Protein 7EQ3 (pdb70)

Sequence (229 aa):
EVKLLESGPGLVAPSESLSITCTISGFSLTDDGVSWIRQPPGKGLEWLGVIWGGGSTYFNSLFKSRLSITRDNSKSQVFLEMDSLQTDDTAMYYCAKHDGHETMDYWGQGTSVTVSSGGGGSEIVMTQSPKFMSTSIGDRVNITCKATQNVRTAVTWYQQKPGQSPQALIFLASNRHTGVPARFTGSGSGTDFTLTINNVKSEDLADYFCLQHWNYPLTFGSGTKLEIK

B-factor: mean 47.98, std 13.74, range [22.8, 110.71]

Nearest PDB structures (foldseek):
  7eq3-assembly1_A  TM=1.004E+00  e=6.958E-49  Mus musculus
  7kbp-assembly2_C  TM=4.974E-01  e=1.183E-31  Homo sapiens
  5wym-assembly1_A-2  TM=4.976E-01  e=4.905E-31  Homo sapiens
  7deu-assembly1_B  TM=4.836E-01  e=8.757E-31  Mus musculus
  7pkl-assembly1_L  TM=4.656E-01  e=1.555E-27  Homo sapiens

Foldseek 3Di:
DKAWAKDWDQEDEAQAKTKIKIAIDDDFLLFKKKWKWWAAVPHDIGTAWMQANPGDIDGDPVFVVFWDWDADRVRRMIMIMGGRDDQVRFTWMWMFIARRPDGGDGIHPTGGHGYDNPPRDDAKAWEKPDAEEEAAFFAKDKMKIFIPWFLFQQKWKWWAAPPGDIDTQAGSQFHGDPPHDPQWGKDDTTTMIMTMGGRHDPRSQTKMKMWGDRDPPIYIYPIHGYHYD

CATH classification: 2.60.40.10 (+1 more: 2.60.40.10)

Structure (mmCIF, N/CA/C/O backbone):
data_7EQ3
#
_entry.id   7EQ3
#
_cell.length_a   106.806
_cell.length_b   106.806
_cell.length_c   50.020
_cell.angle_alpha   90.000
_cell.angle_beta   90.000
_cell.angle_gamma   120.000
#
_symmetry.space_group_name_H-M   'P 31 2 1'
#
loop_
_entity.id
_entity.type
_entity.pdbx_description
1 polymer '9F8 diabody'
2 non-polymer 'ACETATE ION'
#
loop_
_atom_site.group_PDB
_atom_site.id
_atom_site.type_symbol
_atom_site.label_atom_id
_atom_site.label_alt_id
_atom_site.label_comp_id
_atom_site.label_asym_id
_atom_site.label_entity_id
_atom_site.label_seq_id
_atom_site.pdbx_PDB_ins_code
_atom_site.Cartn_x
_atom_site.Cartn_y
_atom_site.Cartn_z
_atom_site.occupancy
_atom_site.B_iso_or_equiv
_atom_site.auth_seq_id
_atom_site.auth_comp_id
_atom_site.auth_asym_id
_atom_site.auth_atom_id
_atom_site.pdbx_PDB_model_num
ATOM 1 N N . GLU A 1 2 ? -55.826 21.680 -11.206 1.00 65.86 1 GLU A N 1
ATOM 2 C CA . GLU A 1 2 ? -55.887 20.443 -10.449 1.00 65.86 1 GLU A CA 1
ATOM 3 C C . GLU A 1 2 ? -54.509 20.115 -9.910 1.00 65.86 1 GLU A C 1
ATOM 4 O O . GLU A 1 2 ? -53.537 20.089 -10.658 1.00 65.86 1 GLU A O 1
ATOM 10 N N . VAL A 1 3 ? -54.420 19.897 -8.607 1.00 60.94 2 VAL A N 1
ATOM 11 C CA . VAL A 1 3 ? -53.155 19.595 -7.955 1.00 53.63 2 VAL A CA 1
ATOM 12 C C . VAL A 1 3 ? -52.934 18.097 -8.031 1.00 59.41 2 VAL A C 1
ATOM 13 O O . VAL A 1 3 ? -53.818 17.320 -7.664 1.00 57.21 2 VAL A O 1
ATOM 17 N N . LYS A 1 4 ? -51.760 17.684 -8.495 1.00 46.45 3 LYS A N 1
ATOM 18 C CA . LYS A 1 4 ? -51.478 16.273 -8.703 1.00 46.73 3 LYS A CA 1
ATOM 19 C C . LYS A 1 4 ? -50.156 15.897 -8.066 1.00 47.93 3 LYS A C 1
ATOM 20 O O . LYS A 1 4 ? -49.172 16.624 -8.187 1.00 41.69 3 LYS A O 1
ATOM 26 N N . LEU A 1 5 ? -50.129 14.740 -7.421 1.00 43.53 4 LEU A N 1
ATOM 27 C CA . LEU A 1 5 ? -48.882 14.156 -6.954 1.00 38.54 4 LEU A CA 1
ATOM 28 C C . LEU A 1 5 ? -48.970 12.654 -7.144 1.00 41.17 4 LEU A C 1
ATOM 29 O O . LEU A 1 5 ? -49.938 12.033 -6.701 1.00 43.23 4 LEU A O 1
ATOM 34 N N . LEU A 1 6 ? -47.975 12.071 -7.804 1.00 41.41 5 LEU A N 1
ATOM 35 C CA . LEU A 1 6 ? -47.955 10.634 -8.026 1.00 40.76 5 LEU A CA 1
ATOM 36 C C . LEU A 1 6 ? -46.609 10.079 -7.596 1.00 38.62 5 LEU A C 1
ATOM 37 O O . LEU A 1 6 ? -45.562 10.557 -8.045 1.00 41.42 5 LEU A O 1
ATOM 42 N N . GLU A 1 7 ? -46.644 9.075 -6.726 1.00 39.94 6 GLU A N 1
ATOM 43 C CA . GLU A 1 7 ? -45.446 8.405 -6.244 1.00 41.48 6 GLU A CA 1
ATOM 44 C C . GLU A 1 7 ? -45.025 7.309 -7.213 1.00 47.99 6 GLU A C 1
ATOM 45 O O . GLU A 1 7 ? -45.858 6.660 -7.851 1.00 42.11 6 GLU A O 1
ATOM 51 N N . SER A 1 8 ? -43.712 7.115 -7.319 1.00 44.84 7 SER A N 1
ATOM 52 C CA . SER A 1 8 ? -43.116 6.067 -8.141 1.00 48.20 7 SER A CA 1
ATOM 53 C C . SER A 1 8 ? -42.089 5.351 -7.278 1.00 49.47 7 SER A C 1
ATOM 54 O O . SER A 1 8 ? -41.056 5.932 -6.934 1.00 44.54 7 SER A O 1
ATOM 57 N N . GLY A 1 9 ? -42.372 4.099 -6.926 1.00 53.39 8 GLY A N 1
ATOM 58 C CA . GLY A 1 9 ? -41.513 3.348 -6.042 1.00 59.83 8 GLY A CA 1
ATOM 59 C C . GLY A 1 9 ? -41.360 1.899 -6.454 1.00 56.48 8 GLY A C 1
ATOM 60 O O . GLY A 1 9 ? -42.161 1.357 -7.222 1.00 55.51 8 GLY A O 1
ATOM 61 N N . PRO A 1 10 ? -40.331 1.232 -5.921 1.00 53.31 9 PRO A N 1
ATOM 62 C CA . PRO A 1 10 ? -40.023 -0.132 -6.389 1.00 59.83 9 PRO A CA 1
ATOM 63 C C . PRO A 1 10 ? -41.107 -1.150 -6.081 1.00 59.09 9 PRO A C 1
ATOM 64 O O . PRO A 1 10 ? -41.392 -2.014 -6.920 1.00 61.54 9 PRO A O 1
ATOM 68 N N . GLY A 1 11 ? -41.717 -1.088 -4.903 1.00 58.93 10 GLY A N 1
ATOM 69 C CA . GLY A 1 11 ? -42.733 -2.059 -4.557 1.00 55.52 10 GLY A CA 1
ATOM 70 C C . GLY A 1 11 ? -42.197 -3.226 -3.753 1.00 53.19 10 GLY A C 1
ATOM 71 O O . GLY A 1 11 ? -42.808 -3.630 -2.759 1.00 58.19 10 GLY A O 1
ATOM 72 N N . LEU A 1 12 ? -41.061 -3.781 -4.171 1.00 57.37 11 LEU A N 1
ATOM 73 C CA . LEU A 1 12 ? -40.404 -4.858 -3.442 1.00 57.73 11 LEU A CA 1
ATOM 74 C C . LEU A 1 12 ? -38.950 -4.488 -3.206 1.00 57.95 11 LEU A C 1
ATOM 75 O O . LEU A 1 12 ? -38.232 -4.148 -4.152 1.00 62.99 11 LEU A O 1
ATOM 80 N N . VAL A 1 13 ? -38.521 -4.542 -1.947 1.00 63.91 12 VAL A N 1
ATOM 81 C CA . VAL A 1 13 ? -37.140 -4.266 -1.573 1.00 64.72 12 VAL A CA 1
ATOM 82 C C . VAL A 1 13 ? -36.683 -5.339 -0.595 1.00 67.79 12 VAL A C 1
ATOM 83 O O . VAL A 1 13 ? -37.425 -5.719 0.317 1.00 66.70 12 VAL A O 1
ATOM 87 N N . ALA A 1 14 ? -35.461 -5.828 -0.785 1.00 72.60 13 ALA A N 1
ATOM 88 C CA . ALA A 1 14 ? -34.915 -6.805 0.140 1.00 73.42 13 ALA A CA 1
ATOM 89 C C . ALA A 1 14 ? -34.348 -6.104 1.374 1.00 72.32 13 ALA A C 1
ATOM 90 O O . ALA A 1 14 ? -33.841 -4.983 1.277 1.00 70.73 13 ALA A O 1
ATOM 92 N N . PRO A 1 15 ? -34.445 -6.734 2.545 1.00 64.01 14 PRO A N 1
ATOM 93 C CA . PRO A 1 15 ? -33.876 -6.132 3.757 1.00 67.59 14 PRO A CA 1
ATOM 94 C C . PRO A 1 15 ? -32.411 -5.768 3.568 1.00 69.82 14 PRO A C 1
ATOM 95 O O . PRO A 1 15 ? -31.664 -6.461 2.873 1.00 63.34 14 PRO A O 1
ATOM 99 N N . SER A 1 16 ? -32.017 -4.653 4.186 1.00 66.57 15 SER A N 1
ATOM 100 C CA . SER A 1 16 ? -30.694 -4.018 4.169 1.00 63.37 15 SER A CA 1
ATOM 101 C C . SER A 1 16 ? -30.470 -3.183 2.911 1.00 67.91 15 SER A C 1
ATOM 102 O O . SER A 1 16 ? -29.428 -2.526 2.812 1.00 71.38 15 SER A O 1
ATOM 105 N N . GLU A 1 17 ? -31.399 -3.172 1.961 1.00 64.70 16 GLU A N 1
ATOM 106 C CA . GLU A 1 17 ? -31.278 -2.333 0.779 1.00 65.98 16 GLU A CA 1
ATOM 107 C C . GLU A 1 17 ? -31.839 -0.939 1.048 1.00 65.89 16 GLU A C 1
ATOM 108 O O . GLU A 1 17 ? -32.391 -0.652 2.112 1.00 63.70 16 GLU A O 1
ATOM 114 N N . SER A 1 18 ? -31.690 -0.063 0.058 1.00 60.29 17 SER A N 1
ATOM 115 C CA . SER A 1 18 ? -32.180 1.300 0.159 1.00 59.47 17 SER A CA 1
ATOM 116 C C . SER A 1 18 ? -33.577 1.406 -0.450 1.00 67.36 17 SER A C 1
ATOM 117 O O . SER A 1 18 ? -34.175 0.418 -0.881 1.00 59.93 17 SER A O 1
ATOM 120 N N . LEU A 1 19 ? -34.107 2.627 -0.482 1.00 60.63 18 LEU A N 1
ATOM 121 C CA . LEU A 1 19 ? -35.431 2.888 -1.030 1.00 54.17 18 LEU A CA 1
ATOM 122 C C . LEU A 1 19 ? -35.426 4.269 -1.662 1.00 55.89 18 LEU A C 1
ATOM 123 O O . LEU A 1 19 ? -35.086 5.251 -0.997 1.00 56.55 18 LEU A O 1
ATOM 128 N N . SER A 1 20 ? -35.792 4.338 -2.940 1.00 51.98 19 SER A N 1
ATOM 129 C CA . SER A 1 20 ? -35.830 5.596 -3.679 1.00 51.67 19 SER A CA 1
ATOM 130 C C . SER A 1 20 ? -37.210 5.742 -4.306 1.00 52.21 19 SER A C 1
ATOM 131 O O . SER A 1 20 ? -37.573 4.975 -5.203 1.00 51.58 19 SER A O 1
ATOM 134 N N . ILE A 1 21 ? -37.969 6.728 -3.831 1.00 44.80 20 ILE A N 1
ATOM 135 C CA . ILE A 1 21 ? -39.313 7.013 -4.313 1.00 46.69 20 ILE A CA 1
ATOM 136 C C . ILE A 1 21 ? -39.314 8.393 -4.957 1.00 48.96 20 ILE A C 1
ATOM 137 O O . ILE A 1 21 ? -38.642 9.315 -4.479 1.00 49.68 20 ILE A O 1
ATOM 142 N N . THR A 1 22 ? -40.076 8.533 -6.039 1.00 44.67 21 THR A N 1
ATOM 143 C CA . THR A 1 22 ? -40.142 9.770 -6.807 1.00 43.48 21 THR A CA 1
ATOM 144 C C . THR A 1 22 ? -41.565 10.311 -6.768 1.00 49.88 21 THR A C 1
ATOM 145 O O . THR A 1 22 ? -42.509 9.612 -7.151 1.00 47.83 21 THR A O 1
ATOM 149 N N . CYS A 1 23 ? -41.712 11.551 -6.303 1.00 45.38 22 CYS A N 1
ATOM 150 C CA . CYS A 1 23 ? -42.993 12.247 -6.298 1.00 41.29 22 CYS A CA 1
ATOM 151 C C . CYS A 1 23 ? -43.028 13.184 -7.500 1.00 49.01 22 CYS A C 1
ATOM 152 O O . CYS A 1 23 ? -42.366 14.225 -7.500 1.00 49.09 22 CYS A O 1
ATOM 155 N N . THR A 1 24 ? -43.788 12.808 -8.524 1.00 48.11 23 THR A N 1
ATOM 156 C CA . THR A 1 24 ? -43.967 13.644 -9.704 1.00 49.79 23 THR A CA 1
ATOM 157 C C . THR A 1 24 ? -45.183 14.534 -9.482 1.00 51.57 23 THR A C 1
ATOM 158 O O . THR A 1 24 ? -46.302 14.034 -9.325 1.00 46.50 23 THR A O 1
ATOM 162 N N . ILE A 1 25 ? -44.961 15.843 -9.460 1.00 48.78 24 ILE A N 1
ATOM 163 C CA . ILE A 1 25 ? -45.982 16.794 -9.048 1.00 48.93 24 ILE A CA 1
ATOM 164 C C . ILE A 1 25 ? -46.395 17.642 -10.242 1.00 52.04 24 ILE A C 1
ATOM 165 O O . ILE A 1 25 ? -45.651 17.808 -11.213 1.00 47.05 24 ILE A O 1
ATOM 170 N N . SER A 1 26 ? -47.611 18.179 -10.162 1.00 54.82 25 SER A N 1
ATOM 171 C CA . SER A 1 26 ? -48.121 19.101 -11.166 1.00 54.79 25 SER A CA 1
ATOM 172 C C . SER A 1 26 ? -49.220 19.937 -10.528 1.00 57.05 25 SER A C 1
ATOM 173 O O . SER A 1 26 ? -49.811 19.549 -9.516 1.00 49.12 25 SER A O 1
ATOM 176 N N . GLY A 1 27 ? -49.487 21.091 -11.135 1.00 51.59 26 GLY A N 1
ATOM 177 C CA . GLY A 1 27 ? -50.515 21.984 -10.648 1.00 56.45 26 GLY A CA 1
ATOM 178 C C . GLY A 1 27 ? -50.068 22.970 -9.590 1.00 54.72 26 GLY A C 1
ATOM 179 O O . GLY A 1 27 ? -50.871 23.818 -9.181 1.00 55.04 26 GLY A O 1
ATOM 180 N N . PHE A 1 28 ? -48.824 22.885 -9.128 1.00 47.61 27 PHE A N 1
ATOM 181 C CA . PHE A 1 28 ? -48.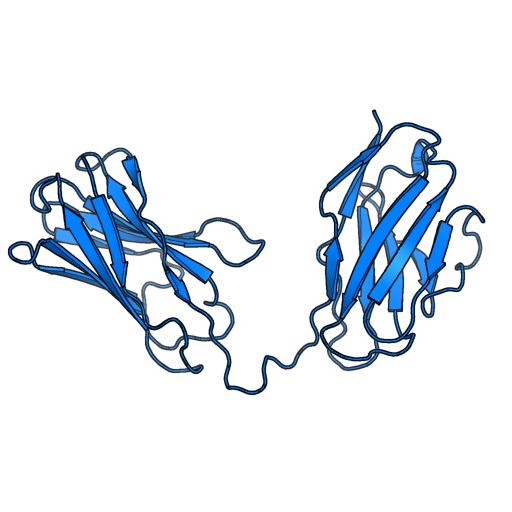285 23.847 -8.178 1.00 47.68 27 PHE A CA 1
ATOM 182 C C . PHE A 1 28 ? -46.784 23.960 -8.412 1.00 50.94 27 PHE A C 1
ATOM 183 O O . PHE A 1 28 ? -46.210 23.249 -9.241 1.00 47.86 27 PHE A O 1
ATOM 191 N N . SER A 1 29 ? -46.148 24.863 -7.672 1.00 52.53 28 SER A N 1
ATOM 192 C CA . SER A 1 29 ? -44.751 25.214 -7.882 1.00 58.72 28 SER A CA 1
ATOM 193 C C . SER A 1 29 ? -43.912 24.762 -6.696 1.00 53.91 28 SER A C 1
ATOM 194 O O . SER A 1 29 ? -44.225 25.093 -5.548 1.00 48.24 28 SER A O 1
ATOM 197 N N . LEU A 1 30 ? -42.840 24.015 -6.976 1.00 52.50 29 LEU A N 1
ATOM 198 C CA . LEU A 1 30 ? -41.939 23.590 -5.912 1.00 52.08 29 LEU A CA 1
ATOM 199 C C . LEU A 1 30 ? -41.167 24.753 -5.305 1.00 54.27 29 LEU A C 1
ATOM 200 O O . LEU A 1 30 ? -40.584 24.597 -4.226 1.00 48.12 29 LEU A O 1
ATOM 205 N N . THR A 1 31 ? -41.139 25.910 -5.970 1.00 50.98 30 THR A N 1
ATOM 206 C CA . THR A 1 31 ? -40.498 27.078 -5.379 1.00 54.66 30 THR A CA 1
ATOM 207 C C . THR A 1 31 ? -41.325 27.650 -4.237 1.00 58.77 30 THR A C 1
ATOM 208 O O . THR A 1 31 ? -40.767 28.240 -3.304 1.00 59.49 30 THR A O 1
ATOM 212 N N . ASP A 1 32 ? -42.646 27.477 -4.288 1.00 58.17 31 ASP A N 1
ATOM 213 C CA . ASP A 1 32 ? -43.567 28.041 -3.311 1.00 60.22 31 ASP A CA 1
ATOM 214 C C . ASP A 1 32 ? -43.933 27.059 -2.205 1.00 63.54 31 ASP A C 1
ATOM 215 O O . ASP A 1 32 ? -43.750 27.361 -1.022 1.00 59.66 31 ASP A O 1
ATOM 220 N N . ASP A 1 33 ? -44.443 25.886 -2.563 1.00 52.82 32 ASP A N 1
ATOM 221 C CA . ASP A 1 33 ? -45.024 24.960 -1.604 1.00 47.52 32 ASP A CA 1
ATOM 222 C C . ASP A 1 33 ? -44.039 23.863 -1.220 1.00 53.16 32 ASP A C 1
ATOM 223 O O . ASP A 1 33 ? -43.224 23.417 -2.031 1.00 48.29 32 ASP A O 1
ATOM 228 N N . GLY A 1 34 ? -44.131 23.424 0.040 1.00 36.13 33 GLY A N 1
ATOM 229 C CA . GLY A 1 34 ? -43.311 22.334 0.519 1.00 45.44 33 GLY A CA 1
ATOM 230 C C . GLY A 1 34 ? -43.964 20.976 0.318 1.00 43.88 33 GLY A C 1
ATOM 231 O O . GLY A 1 34 ? -45.178 20.861 0.168 1.00 42.60 33 GLY A O 1
ATOM 232 N N . VAL A 1 35 ? -43.132 19.937 0.315 1.00 43.34 34 VAL A N 1
ATOM 233 C CA . VAL A 1 35 ? -43.580 18.566 0.103 1.00 41.23 34 VAL A CA 1
ATOM 234 C C . VAL A 1 35 ? -43.051 17.702 1.238 1.00 39.97 34 VAL A C 1
ATOM 235 O O . VAL A 1 35 ? -41.848 17.708 1.521 1.00 43.33 34 VAL A O 1
ATOM 239 N N . SER A 1 36 ? -43.951 16.963 1.885 1.00 37.39 35 SER A N 1
ATOM 240 C CA . SER A 1 36 ? -43.611 16.069 2.981 1.00 32.40 35 SER A CA 1
ATOM 241 C C . SER A 1 36 ? -43.730 14.616 2.543 1.00 41.29 35 SER A C 1
ATOM 242 O O . SER A 1 36 ? -44.417 14.286 1.573 1.00 37.78 35 SER A O 1
ATOM 245 N N . TRP A 1 37 ? -43.047 13.749 3.283 1.00 43.03 36 TRP A N 1
ATOM 246 C CA . TRP A 1 37 ? -43.131 12.308 3.097 1.00 35.71 36 TRP A CA 1
ATOM 247 C C . TRP A 1 37 ? -43.764 11.680 4.329 1.00 38.05 36 TRP A C 1
ATOM 248 O O . TRP A 1 37 ? -43.297 11.893 5.452 1.00 40.77 36 TRP A O 1
ATOM 259 N N . ILE A 1 38 ? -44.832 10.919 4.111 1.00 29.97 37 ILE A N 1
ATOM 260 C CA . ILE A 1 38 ? -45.554 10.217 5.163 1.00 32.61 37 ILE A CA 1
ATOM 261 C C . ILE A 1 38 ? -45.606 8.743 4.784 1.00 36.62 37 ILE A C 1
ATOM 262 O O . ILE A 1 38 ? -45.581 8.391 3.600 1.00 37.14 37 ILE A O 1
ATOM 267 N N . ARG A 1 39 ? -45.663 7.877 5.792 1.00 43.15 38 ARG A N 1
ATOM 268 C CA . ARG A 1 39 ? -45.821 6.451 5.547 1.00 36.66 38 ARG A CA 1
ATOM 269 C C . ARG A 1 39 ? -46.869 5.886 6.494 1.00 49.93 38 ARG A C 1
ATOM 270 O O . ARG A 1 39 ? -47.081 6.404 7.593 1.00 42.83 38 ARG A O 1
ATOM 278 N N . GLN A 1 40 ? -47.523 4.815 6.055 1.00 46.95 39 GLN A N 1
ATOM 279 C CA . GLN A 1 40 ? -48.597 4.181 6.816 1.00 44.30 39 GLN A CA 1
ATOM 280 C C . GLN A 1 40 ? -48.378 2.675 6.842 1.00 46.37 39 GLN A C 1
ATOM 281 O O . GLN A 1 40 ? -48.698 1.982 5.862 1.00 42.58 39 GLN A O 1
ATOM 287 N N . PRO A 1 41 ? -47.824 2.133 7.933 1.00 52.82 40 PRO A N 1
ATOM 288 C CA . PRO A 1 41 ? -47.697 0.681 8.028 1.00 56.29 40 PRO A CA 1
ATOM 289 C C . PRO A 1 41 ? -49.067 0.034 8.100 1.00 60.00 40 PRO A C 1
ATOM 290 O O . PRO A 1 41 ? -50.047 0.667 8.521 1.00 58.45 40 PRO A O 1
ATOM 294 N N . PRO A 1 42 ? -49.185 -1.225 7.676 1.00 69.75 41 PRO A N 1
ATOM 295 C CA . PRO A 1 42 ? -50.502 -1.886 7.688 1.00 72.66 41 PRO A CA 1
ATOM 296 C C . PRO A 1 42 ? -51.018 -2.055 9.107 1.00 71.68 41 PRO A C 1
ATOM 297 O O . PRO A 1 42 ? -50.413 -2.745 9.931 1.00 71.21 41 PRO A O 1
ATOM 301 N N . GLY A 1 43 ? -52.146 -1.408 9.394 1.00 73.06 42 GLY A N 1
ATOM 302 C CA . GLY A 1 43 ? -52.745 -1.472 10.711 1.00 80.92 42 GLY A CA 1
ATOM 303 C C . GLY A 1 43 ? -52.119 -0.570 11.751 1.00 81.59 42 GLY A C 1
ATOM 304 O O . GLY A 1 43 ? -52.467 -0.683 12.932 1.00 75.75 42 GLY A O 1
ATOM 305 N N . LYS A 1 44 ? -51.212 0.319 11.356 1.00 70.96 43 LYS A N 1
ATOM 306 C CA . LYS A 1 44 ? -50.562 1.264 12.251 1.00 66.92 43 LYS A CA 1
ATOM 307 C C . LYS A 1 44 ? -51.066 2.678 11.969 1.00 65.59 43 LYS A C 1
ATOM 308 O O . LYS A 1 44 ? -51.953 2.900 11.138 1.00 59.67 43 LYS A O 1
ATOM 314 N N . GLY A 1 45 ? -50.486 3.648 12.679 1.00 61.22 44 GLY A N 1
ATOM 315 C CA . GLY A 1 45 ? -50.802 5.040 12.440 1.00 57.75 44 GLY A CA 1
ATOM 316 C C . GLY A 1 45 ? -49.961 5.643 11.326 1.00 54.45 44 GLY A C 1
ATOM 317 O O . GLY A 1 45 ? -49.035 5.027 10.807 1.00 55.21 44 GLY A O 1
ATOM 318 N N . LEU A 1 46 ? -50.304 6.872 10.956 1.00 36.65 45 LEU A N 1
ATOM 319 C CA . LEU A 1 46 ? -49.517 7.607 9.978 1.00 31.66 45 LEU A CA 1
ATOM 320 C C . LEU A 1 46 ? -48.232 8.113 10.618 1.00 31.06 45 LEU A C 1
ATOM 321 O O . LEU A 1 46 ? -48.217 8.502 11.789 1.00 38.05 45 LEU A O 1
ATOM 326 N N . GLU A 1 47 ? -47.149 8.110 9.842 1.00 38.66 46 GLU A N 1
ATOM 327 C CA . GLU A 1 47 ? -45.830 8.477 10.344 1.00 36.08 46 GLU A CA 1
ATOM 328 C C . GLU A 1 47 ? -45.194 9.478 9.393 1.00 35.89 46 GLU A C 1
ATOM 329 O O . GLU A 1 47 ? -44.987 9.172 8.215 1.00 31.23 46 GLU A O 1
ATOM 335 N N . TRP A 1 48 ? -44.880 10.663 9.911 1.00 35.58 47 TRP A N 1
ATOM 336 C CA . TRP A 1 48 ? -44.259 11.713 9.118 1.00 34.73 47 TRP A CA 1
ATOM 337 C C . TRP A 1 48 ? -42.752 11.501 9.093 1.00 37.99 47 TRP A C 1
ATOM 338 O O . TRP A 1 48 ? -42.126 11.290 10.137 1.00 34.49 47 TRP A O 1
ATOM 349 N N . LEU A 1 49 ? -42.174 11.535 7.894 1.00 35.73 48 LEU A N 1
ATOM 350 C CA . LEU A 1 49 ? -40.752 11.276 7.708 1.00 36.14 48 LEU A CA 1
ATOM 351 C C . LEU A 1 49 ? -39.931 12.555 7.613 1.00 40.81 48 LEU A C 1
ATOM 352 O O . LEU A 1 49 ? -38.899 12.680 8.276 1.00 40.12 48 LEU A O 1
ATOM 357 N N . GLY A 1 50 ? -40.364 13.498 6.788 1.00 36.78 49 GLY A N 1
ATOM 358 C CA . GLY A 1 50 ? -39.608 14.719 6.600 1.00 36.44 49 GLY A CA 1
ATOM 359 C C . GLY A 1 50 ? -40.306 15.610 5.600 1.00 36.62 49 GLY A C 1
ATOM 360 O O . GLY A 1 50 ? -41.358 15.268 5.053 1.00 38.01 49 GLY A O 1
ATOM 361 N N . VAL A 1 51 ? -39.693 16.766 5.364 1.00 38.46 50 VAL A N 1
ATOM 362 C CA . VAL A 1 51 ? -40.266 17.785 4.495 1.00 32.17 50 VAL A CA 1
ATOM 363 C C . VAL A 1 51 ? -39.128 18.547 3.837 1.00 39.46 50 VA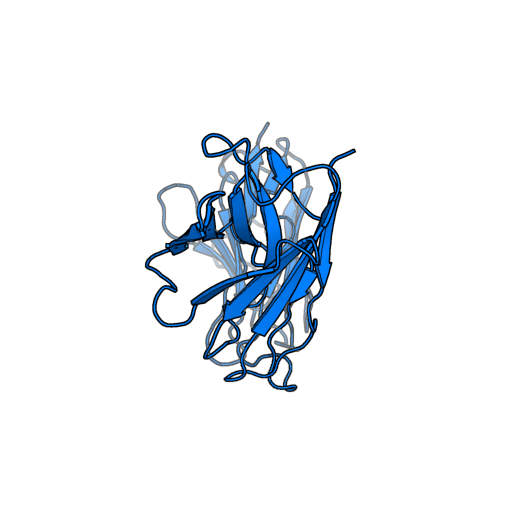L A C 1
ATOM 364 O O . VAL A 1 51 ? -38.063 18.738 4.434 1.00 37.12 50 VAL A O 1
ATOM 368 N N . ILE A 1 52 ? -39.344 18.944 2.589 1.00 41.28 51 ILE A N 1
ATOM 369 C CA . ILE A 1 52 ? -38.520 19.933 1.910 1.00 44.67 51 ILE A CA 1
ATOM 370 C C . ILE A 1 52 ? -39.406 21.138 1.631 1.00 49.66 51 ILE A C 1
ATOM 371 O O . ILE A 1 52 ? -40.471 21.008 1.013 1.00 43.47 51 ILE A O 1
ATOM 376 N N . TRP A 1 53 ? -38.987 22.304 2.105 1.00 40.56 52 TRP A N 1
ATOM 377 C CA . TRP A 1 53 ? -39.798 23.501 1.965 1.00 41.18 52 TRP A CA 1
ATOM 378 C C . TRP A 1 53 ? -39.504 24.196 0.637 1.00 42.17 52 TRP A C 1
ATOM 379 O O . TRP A 1 53 ? -38.570 23.842 -0.086 1.00 43.45 52 TRP A O 1
ATOM 390 N N . GLY A 1 54 ? -40.330 25.197 0.319 1.00 49.10 53 GLY A N 1
ATOM 391 C CA . GLY A 1 54 ? -40.201 25.886 -0.956 1.00 47.93 53 GLY A CA 1
ATOM 392 C C . GLY A 1 54 ? -38.838 26.512 -1.170 1.00 53.25 53 GLY A C 1
ATOM 393 O O . GLY A 1 54 ? -38.367 26.610 -2.307 1.00 54.39 53 GLY A O 1
ATOM 394 N N . GLY A 1 55 ? -38.187 26.944 -0.092 1.00 48.84 54 GLY A N 1
ATOM 395 C CA . GLY A 1 55 ? -36.837 27.460 -0.195 1.00 49.46 54 GLY A CA 1
ATOM 396 C C . GLY A 1 55 ? -35.748 26.413 -0.182 1.00 56.44 54 GLY A C 1
ATOM 397 O O . GLY A 1 55 ? -34.581 26.755 -0.392 1.00 49.42 54 GLY A O 1
ATOM 398 N N . GLY A 1 56 ? -36.097 25.150 0.057 1.00 44.96 55 GLY A N 1
ATOM 399 C CA . GLY A 1 56 ? -35.128 24.073 0.091 1.00 45.52 55 GLY A CA 1
ATOM 400 C C . GLY A 1 56 ? -34.779 23.559 1.470 1.00 49.37 55 GLY A C 1
ATOM 401 O O . GLY A 1 56 ? -34.040 22.570 1.569 1.00 47.42 55 GLY A O 1
ATOM 402 N N . SER A 1 57 ? -35.277 24.188 2.534 1.00 41.92 56 SER A N 1
ATOM 403 C CA . SER A 1 57 ? -34.992 23.719 3.884 1.00 49.89 56 SER A CA 1
ATOM 404 C C . SER A 1 57 ? -35.553 22.317 4.089 1.00 48.21 56 SER A C 1
ATOM 405 O O . SER A 1 57 ? -36.731 22.063 3.826 1.00 44.64 56 SER A O 1
ATOM 408 N N . THR A 1 58 ? -34.705 21.404 4.556 1.00 49.59 57 THR A N 1
ATOM 409 C CA . THR A 1 58 ? -35.090 20.014 4.769 1.00 42.50 57 THR A CA 1
ATOM 410 C C . THR A 1 58 ? -35.079 19.707 6.260 1.00 47.12 57 THR A C 1
ATOM 411 O O . THR A 1 58 ? -34.055 19.880 6.929 1.00 46.28 57 THR A O 1
ATOM 415 N N . TYR A 1 59 ? -36.220 19.255 6.774 1.00 40.65 58 TYR A N 1
ATOM 416 C CA . TYR A 1 59 ? -36.339 18.776 8.141 1.00 41.14 58 TYR A CA 1
ATOM 417 C C . TYR A 1 59 ? -36.756 17.313 8.111 1.00 45.72 58 TYR A C 1
ATOM 418 O O . TYR A 1 59 ? -37.450 16.871 7.192 1.00 44.59 58 TYR A O 1
ATOM 427 N N . PHE A 1 60 ? -36.318 16.560 9.115 1.00 41.41 59 PHE A N 1
ATOM 428 C CA . PHE A 1 60 ? -36.548 15.125 9.157 1.00 41.06 59 PHE A CA 1
ATOM 429 C C . PHE A 1 60 ? -37.104 14.724 10.513 1.00 44.96 59 PHE A C 1
ATOM 430 O O . PHE A 1 60 ? -36.868 15.394 11.523 1.00 41.69 59 PHE A O 1
ATOM 438 N N . ASN A 1 61 ? -37.857 13.628 10.523 1.00 45.02 60 ASN A N 1
ATOM 439 C CA . ASN A 1 61 ? -38.274 13.028 11.782 1.00 40.41 60 ASN A CA 1
ATOM 440 C C . ASN A 1 61 ? -37.057 12.422 12.467 1.00 46.72 60 ASN A C 1
ATOM 441 O O . ASN A 1 61 ? -36.252 11.737 11.830 1.00 45.55 60 ASN A O 1
ATOM 446 N N . SER A 1 62 ? -36.922 12.682 13.770 1.00 46.52 61 SER A N 1
ATOM 447 C CA . SER A 1 62 ? -35.738 12.237 14.499 1.00 49.54 61 SER A CA 1
ATOM 448 C C . SER A 1 62 ? -35.572 10.723 14.456 1.00 56.32 61 SER A C 1
ATOM 449 O O . SER A 1 62 ? -34.444 10.224 14.534 1.00 51.28 61 SER A O 1
ATOM 452 N N . LEU A 1 63 ? -36.672 9.979 14.322 1.00 50.78 62 LEU A N 1
ATOM 453 C CA . LEU A 1 63 ? -36.595 8.522 14.338 1.00 50.15 62 LEU A CA 1
ATOM 454 C C . LEU A 1 63 ? -35.880 7.955 13.119 1.00 45.93 62 LEU A C 1
ATOM 455 O O . LEU A 1 63 ? -35.477 6.786 13.142 1.00 47.21 62 LEU A O 1
ATOM 460 N N . PHE A 1 64 ? -35.711 8.746 12.061 1.00 52.76 63 PHE A N 1
ATOM 461 C CA . PHE A 1 64 ? -35.070 8.273 10.839 1.00 52.99 63 PHE A CA 1
ATOM 462 C C . PHE A 1 64 ? -33.768 9.015 10.570 1.00 54.77 63 PHE A C 1
ATOM 463 O O . PHE A 1 64 ? -32.714 8.375 10.503 1.00 55.08 63 PHE A O 1
ATOM 471 N N . LYS A 1 65 ? -33.818 10.343 10.409 1.00 56.98 64 LYS A N 1
ATOM 472 C CA . LYS A 1 65 ? -32.668 11.251 10.441 1.00 62.40 64 LYS A CA 1
ATOM 473 C C . LYS A 1 65 ? -31.401 10.683 9.812 1.00 62.91 64 LYS A C 1
ATOM 474 O O . LYS A 1 65 ? -30.904 11.206 8.809 1.00 62.47 64 LYS A O 1
ATOM 480 N N . SER A 1 66 ? -30.872 9.615 10.414 1.00 59.75 65 SER A N 1
ATOM 481 C CA . SER A 1 66 ? -29.619 9.025 9.956 1.00 64.77 65 SER A CA 1
ATOM 482 C C . SER A 1 66 ? -29.727 8.493 8.532 1.00 61.03 65 SER A C 1
ATOM 483 O O . SER A 1 66 ? -28.759 8.557 7.766 1.00 64.43 65 SER A O 1
ATOM 486 N N . ARG A 1 67 ? -30.892 7.969 8.152 1.00 58.32 66 ARG A N 1
ATOM 487 C CA . ARG A 1 67 ? -31.015 7.228 6.903 1.00 57.46 66 ARG A CA 1
ATOM 488 C C . ARG A 1 67 ? -31.948 7.879 5.888 1.00 53.82 66 ARG A C 1
ATOM 489 O O . ARG A 1 67 ? -32.236 7.266 4.857 1.00 53.92 66 ARG A O 1
ATOM 497 N N . LEU A 1 68 ? -32.409 9.103 6.128 1.00 52.01 67 LEU A N 1
ATOM 498 C CA . LEU A 1 68 ? -33.332 9.751 5.208 1.00 52.77 67 LEU A CA 1
ATOM 499 C C . LEU A 1 68 ? -32.633 10.841 4.402 1.00 57.28 67 LEU A C 1
ATOM 500 O O . LEU A 1 68 ? -31.687 11.481 4.868 1.00 55.27 67 LEU A O 1
ATOM 505 N N . SER A 1 69 ? -33.116 11.040 3.178 1.00 53.49 68 SER A N 1
ATOM 506 C CA . SER A 1 69 ? -32.646 12.102 2.299 1.00 56.51 68 SER A CA 1
ATOM 507 C C . SER A 1 69 ? -33.815 12.571 1.451 1.00 56.55 68 SER A C 1
ATOM 508 O O . SER A 1 69 ? -34.508 11.752 0.841 1.00 50.08 68 SER A O 1
ATOM 511 N N . ILE A 1 70 ? -34.037 13.881 1.420 1.00 46.48 69 ILE A N 1
ATOM 512 C CA . ILE A 1 70 ? -35.129 14.473 0.658 1.00 46.55 69 ILE A CA 1
ATOM 513 C C . ILE A 1 70 ? -34.540 15.548 -0.244 1.00 51.60 69 ILE A C 1
ATOM 514 O O . ILE A 1 70 ? -34.031 16.566 0.243 1.00 50.47 69 ILE A O 1
ATOM 519 N N . THR A 1 71 ? -34.594 15.319 -1.553 1.00 47.83 70 THR A N 1
ATOM 520 C CA . THR A 1 71 ? -34.104 16.249 -2.559 1.00 51.83 70 THR A CA 1
ATOM 521 C C . THR A 1 71 ? -35.230 16.524 -3.549 1.00 53.90 70 THR A C 1
ATOM 522 O O . THR A 1 71 ? -36.347 16.022 -3.397 1.00 50.16 70 THR A O 1
ATOM 526 N N . ARG A 1 72 ? -34.937 17.316 -4.578 1.00 51.36 71 ARG A N 1
ATOM 527 C CA . ARG A 1 72 ? -35.947 17.631 -5.582 1.00 51.87 71 ARG A CA 1
ATOM 528 C C . ARG A 1 72 ? -35.271 18.097 -6.868 1.00 54.40 71 ARG A C 1
ATOM 529 O O . ARG A 1 72 ? -34.044 18.204 -6.953 1.00 54.43 71 ARG A O 1
ATOM 537 N N . ASP A 1 73 ? -36.104 18.369 -7.877 1.00 50.46 72 ASP A N 1
ATOM 538 C CA . ASP A 1 73 ? -35.656 18.837 -9.187 1.00 58.54 72 ASP A CA 1
ATOM 539 C C . ASP A 1 73 ? -36.802 19.672 -9.753 1.00 60.08 72 ASP A C 1
ATOM 540 O O . ASP A 1 73 ? -37.745 19.123 -10.330 1.00 54.90 72 ASP A O 1
ATOM 545 N N . ASN A 1 74 ? -36.703 20.995 -9.583 1.00 55.56 73 ASN A N 1
ATOM 546 C CA . ASN A 1 74 ? -37.826 21.883 -9.876 1.00 56.16 73 ASN A CA 1
ATOM 547 C C . ASN A 1 74 ? -38.157 21.923 -11.363 1.00 63.72 73 ASN A C 1
ATOM 548 O O . ASN A 1 74 ? -39.324 22.107 -11.730 1.00 56.10 73 ASN A O 1
ATOM 553 N N . SER A 1 75 ? -37.151 21.773 -12.228 1.00 54.64 74 SER A N 1
ATOM 554 C CA . SER A 1 75 ? -37.416 21.722 -13.662 1.00 61.23 74 SER A CA 1
ATOM 555 C C . SER A 1 75 ? -38.259 20.502 -14.011 1.00 61.41 74 SER A C 1
ATOM 556 O O . SER A 1 75 ? -39.246 20.603 -14.748 1.00 61.17 74 SER A O 1
ATOM 559 N N . LYS A 1 76 ? -37.892 19.338 -13.473 1.00 58.19 75 LYS A N 1
ATOM 560 C CA . LYS A 1 76 ? -38.652 18.118 -13.702 1.00 60.44 75 LYS A CA 1
ATOM 561 C C . LYS A 1 76 ? -39.926 18.045 -12.870 1.00 57.92 75 LYS A C 1
ATOM 562 O O . LYS A 1 76 ? -40.758 17.167 -13.127 1.00 54.39 75 LYS A O 1
ATOM 568 N N . SER A 1 77 ? -40.094 18.940 -11.890 1.00 53.96 76 SER A N 1
ATOM 569 C CA . SER A 1 77 ? -41.218 18.904 -10.949 1.00 54.96 76 SER A CA 1
ATOM 570 C C . SER A 1 77 ? -41.267 17.571 -10.205 1.00 50.44 76 SER A C 1
ATOM 571 O O . SER A 1 77 ? -42.278 16.869 -10.203 1.00 45.68 76 SER A O 1
ATOM 574 N N . GLN A 1 78 ? -40.158 17.224 -9.559 1.00 48.54 77 GLN A N 1
ATOM 575 C CA . GLN A 1 78 ? -40.048 15.943 -8.879 1.00 48.29 77 GLN A CA 1
ATOM 576 C C . GLN A 1 78 ? -39.386 16.118 -7.522 1.00 46.45 77 GLN A C 1
ATOM 577 O O . GLN A 1 78 ? -38.490 16.950 -7.358 1.00 51.58 77 GLN A O 1
ATOM 583 N N . VAL A 1 79 ? -39.847 15.338 -6.548 1.00 47.58 78 VAL A N 1
ATOM 584 C CA . VAL A 1 79 ? -39.279 15.314 -5.205 1.00 44.72 78 VAL A CA 1
ATOM 585 C C . VAL A 1 79 ? -38.872 13.881 -4.899 1.00 46.72 78 VAL A C 1
ATOM 586 O O . VAL A 1 79 ? -39.645 12.948 -5.140 1.00 44.93 78 VAL A O 1
ATOM 590 N N . PHE A 1 80 ? -37.665 13.701 -4.368 1.00 46.32 79 PHE A N 1
ATOM 591 C CA . PHE A 1 80 ? -37.088 12.375 -4.195 1.00 45.29 79 PHE A CA 1
ATOM 592 C C . PHE A 1 80 ? -36.898 12.059 -2.719 1.00 48.42 79 PHE A C 1
ATOM 593 O O . PHE A 1 80 ? -36.367 12.880 -1.964 1.00 53.46 79 PHE A O 1
ATOM 601 N N . LEU A 1 81 ? -37.335 10.867 -2.321 1.00 53.28 80 LEU A N 1
ATOM 602 C CA . LEU A 1 81 ? -37.090 10.319 -0.995 1.00 49.63 80 LEU A CA 1
ATOM 603 C C . LEU A 1 81 ? -36.087 9.180 -1.105 1.00 51.35 80 LEU A C 1
ATOM 604 O O . LEU A 1 81 ? -36.151 8.374 -2.038 1.00 50.19 80 LEU A O 1
ATOM 609 N N . GLU A 1 82 ? -35.162 9.115 -0.150 1.00 59.86 81 GLU A N 1
ATOM 610 C CA . GLU A 1 82 ? -34.139 8.075 -0.135 1.00 63.18 81 GLU A CA 1
ATOM 611 C C . GLU A 1 82 ? -33.916 7.612 1.296 1.00 57.87 81 GLU A C 1
ATOM 612 O O . GLU A 1 82 ? -33.505 8.407 2.148 1.00 59.64 81 GLU A O 1
ATOM 618 N N . MET A 1 83 ? -34.181 6.334 1.559 1.00 50.81 82 MET A N 1
ATOM 619 C CA . MET A 1 83 ? -34.019 5.750 2.882 1.00 55.38 82 MET A CA 1
ATOM 620 C C . MET A 1 83 ? -32.998 4.621 2.828 1.00 53.96 82 MET A C 1
ATOM 621 O O . MET A 1 83 ? -32.947 3.865 1.854 1.00 57.37 82 MET A O 1
ATOM 626 N N . ASP A 1 84 ? -32.182 4.514 3.875 1.00 59.30 83 ASP A N 1
ATOM 627 C CA . ASP A 1 84 ? -31.106 3.536 3.950 1.00 57.81 83 ASP A CA 1
ATOM 628 C C . ASP A 1 84 ? -31.416 2.466 4.990 1.00 65.59 83 ASP A C 1
ATOM 629 O O . ASP A 1 84 ? -32.231 2.663 5.895 1.00 59.53 83 ASP A O 1
ATOM 634 N N . SER A 1 85 ? -30.743 1.323 4.841 1.00 63.62 84 SER A N 1
ATOM 635 C CA . SER A 1 85 ? -30.794 0.226 5.810 1.00 64.25 84 SER A CA 1
ATOM 636 C C . SER A 1 85 ? -32.233 -0.195 6.102 1.00 59.62 84 SER A C 1
ATOM 637 O O . SER A 1 85 ? -32.650 -0.320 7.256 1.00 60.39 84 SER A O 1
ATOM 640 N N . LEU A 1 86 ? -32.996 -0.420 5.034 1.00 60.16 85 LEU A N 1
ATOM 641 C CA . LEU A 1 86 ? -34.402 -0.777 5.177 1.00 59.11 85 LEU A CA 1
ATOM 642 C C . LEU A 1 86 ? -34.558 -2.154 5.804 1.00 62.49 85 LEU A C 1
ATOM 643 O O . LEU A 1 86 ? -33.794 -3.078 5.514 1.00 62.45 85 LEU A O 1
ATOM 648 N N . GLN A 1 87 ? -35.565 -2.289 6.666 1.00 59.51 86 GLN A N 1
ATOM 649 C CA . GLN A 1 87 ? -35.883 -3.579 7.265 1.00 62.68 86 GLN A CA 1
ATOM 650 C C . GLN A 1 87 ? -37.375 -3.869 7.140 1.00 62.50 86 GLN A C 1
ATOM 651 O O . GLN A 1 87 ? -38.101 -3.130 6.466 1.00 54.74 86 GLN A O 1
ATOM 657 N N . THR A 1 88 ? -37.836 -4.943 7.785 1.00 58.91 87 THR A N 1
ATOM 658 C CA . THR A 1 88 ? -39.242 -5.327 7.688 1.00 60.72 87 THR A CA 1
ATOM 659 C C . THR A 1 88 ? -40.164 -4.263 8.275 1.00 61.11 87 THR A C 1
ATOM 660 O O . THR A 1 88 ? -41.266 -4.044 7.758 1.00 61.97 87 THR A O 1
ATOM 664 N N . ASP A 1 89 ? -39.721 -3.571 9.331 1.00 55.12 88 ASP A N 1
ATOM 665 C CA . ASP A 1 89 ? -40.566 -2.580 9.994 1.00 56.68 88 ASP A CA 1
ATOM 666 C C . ASP A 1 89 ? -40.999 -1.467 9.048 1.00 52.84 88 ASP A C 1
ATOM 667 O O . ASP A 1 89 ? -42.040 -0.838 9.265 1.00 52.98 88 ASP A O 1
ATOM 672 N N . ASP A 1 90 ? -40.222 -1.211 8.000 1.00 54.33 89 ASP A N 1
ATOM 673 C CA . ASP A 1 90 ? -40.506 -0.127 7.071 1.00 54.74 89 ASP A CA 1
ATOM 674 C C . ASP A 1 90 ? -41.508 -0.512 5.987 1.00 55.70 89 ASP A C 1
ATOM 675 O O . ASP A 1 90 ? -41.727 0.278 5.061 1.00 51.42 89 ASP A O 1
ATOM 680 N N . THR A 1 91 ? -42.116 -1.693 6.074 1.00 51.35 90 THR A N 1
ATOM 681 C CA . THR A 1 91 ? -43.185 -2.054 5.151 1.00 53.26 90 THR A CA 1
ATOM 682 C C . THR A 1 91 ? -44.388 -1.153 5.400 1.00 52.41 90 THR A C 1
ATOM 683 O O . THR A 1 91 ? -45.006 -1.212 6.470 1.00 50.06 90 THR A O 1
ATOM 687 N N . ALA A 1 92 ? -44.720 -0.319 4.418 1.00 45.74 91 ALA A N 1
ATOM 688 C CA . ALA A 1 92 ? -45.792 0.652 4.589 1.00 49.04 91 ALA A CA 1
ATOM 689 C C . ALA A 1 92 ? -46.185 1.207 3.229 1.00 46.64 91 ALA A C 1
ATOM 690 O O . ALA A 1 92 ? -45.488 1.017 2.229 1.00 46.25 91 ALA A O 1
ATOM 692 N N . MET A 1 93 ? -47.321 1.900 3.210 1.00 44.33 92 MET A N 1
ATOM 693 C CA . MET A 1 93 ? -47.731 2.708 2.071 1.00 41.35 92 MET A CA 1
ATOM 694 C C . MET A 1 93 ? -47.119 4.095 2.231 1.00 48.14 92 MET A C 1
ATOM 695 O O . MET A 1 93 ? -47.363 4.769 3.236 1.00 43.09 92 MET A O 1
ATOM 700 N N . TYR A 1 94 ? -46.322 4.515 1.253 1.00 41.88 93 TYR A N 1
ATOM 701 C CA . TYR A 1 94 ? -45.583 5.770 1.333 1.00 42.46 93 TYR A CA 1
ATOM 702 C C . TYR A 1 94 ? -46.268 6.839 0.494 1.00 42.33 93 TYR A C 1
ATOM 703 O O . TYR A 1 94 ? -46.541 6.627 -0.691 1.00 41.45 93 TYR A O 1
ATOM 712 N N . TYR A 1 95 ? -46.540 7.985 1.115 1.00 37.36 94 TYR A N 1
ATOM 713 C CA . TYR A 1 95 ? -47.182 9.109 0.455 1.00 38.69 94 TYR A CA 1
ATOM 714 C C . TYR A 1 95 ? -46.238 10.299 0.397 1.00 37.51 94 TYR A C 1
ATOM 715 O O . TYR A 1 95 ? -45.407 10.502 1.287 1.00 37.14 94 TYR A O 1
ATOM 724 N N . CYS A 1 96 ? -46.385 11.091 -0.658 1.00 43.03 95 CYS A N 1
ATOM 725 C CA . CYS A 1 96 ? -45.909 12.463 -0.671 1.00 39.18 95 CYS A CA 1
ATOM 726 C C . CYS A 1 96 ? -47.115 13.389 -0.639 1.00 40.71 95 CYS A C 1
ATOM 727 O O . CYS A 1 96 ? -48.128 13.128 -1.298 1.00 40.72 95 CYS A O 1
ATOM 730 N N . ALA A 1 97 ? -47.016 14.452 0.150 1.00 35.71 96 ALA A N 1
ATOM 731 C CA . ALA A 1 97 ? -48.103 15.402 0.304 1.00 34.77 96 ALA A CA 1
ATOM 732 C C . ALA A 1 97 ? -47.578 16.814 0.106 1.00 38.30 96 ALA A C 1
ATOM 733 O O . ALA A 1 97 ? -46.408 17.104 0.371 1.00 38.67 96 ALA A O 1
ATOM 735 N N . LYS A 1 98 ? -48.460 17.687 -0.363 1.00 40.28 97 LYS A N 1
ATOM 736 C CA . LYS A 1 98 ? -48.120 19.056 -0.722 1.00 40.77 97 LYS A CA 1
ATOM 737 C C . LYS A 1 98 ? -48.729 20.014 0.292 1.00 37.78 97 LYS A C 1
ATOM 738 O O . LYS A 1 98 ? -49.915 19.903 0.623 1.00 41.08 97 LYS A O 1
ATOM 744 N N . HIS A 1 99 ? -47.916 20.949 0.777 1.00 40.86 98 HIS A N 1
ATOM 745 C CA . HIS A 1 99 ? -48.348 21.940 1.748 1.00 45.28 98 HIS A CA 1
ATOM 746 C C . HIS A 1 99 ? -48.853 23.198 1.054 1.00 45.98 98 HIS A C 1
ATOM 747 O O . HIS A 1 99 ? -48.684 23.393 -0.150 1.00 43.43 98 HIS A O 1
ATOM 754 N N . ASP A 1 100 ? -49.479 24.068 1.843 1.00 48.23 99 ASP A N 1
ATOM 755 C CA . ASP A 1 100 ? -49.790 25.420 1.391 1.00 43.06 99 ASP A CA 1
ATOM 756 C C . ASP A 1 100 ? -48.631 26.314 1.814 1.00 45.12 99 ASP A C 1
ATOM 757 O O . ASP A 1 100 ? -48.670 26.995 2.839 1.00 44.68 99 ASP A O 1
ATOM 762 N N . GLY A 1 101 ? -47.566 26.279 1.016 1.00 50.33 100 GLY A N 1
ATOM 763 C CA . GLY A 1 101 ? -46.373 27.058 1.291 1.00 49.70 100 GLY A CA 1
ATOM 764 C C . GLY A 1 101 ? -45.567 26.516 2.450 1.00 44.27 100 GLY A C 1
ATOM 765 O O . GLY A 1 101 ? -44.467 25.981 2.263 1.00 49.43 100 GLY A O 1
ATOM 766 N N . HIS A 1 102 ? -46.122 26.625 3.656 1.00 50.64 101 HIS A N 1
ATOM 767 C CA . HIS A 1 102 ? -45.391 26.244 4.856 1.00 42.07 101 HIS A CA 1
ATOM 768 C C . HIS A 1 102 ? -46.325 25.949 6.027 1.00 53.70 101 HIS A C 1
ATOM 769 O O . HIS A 1 102 ? -45.852 25.648 7.125 1.00 48.17 101 HIS A O 1
ATOM 776 N N . GLU A 1 103 ? -47.642 26.015 5.824 1.00 65.70 102 GLU A N 1
ATOM 777 C CA . GLU A 1 103 ? -48.559 25.910 6.958 1.00 56.88 102 GLU A CA 1
ATOM 778 C C . GLU A 1 103 ? -49.227 24.545 7.092 1.00 60.80 102 GLU A C 1
ATOM 779 O O . GLU A 1 103 ? -48.941 23.802 8.043 1.00 60.96 102 GLU A O 1
ATOM 785 N N . THR A 1 104 ? -50.131 24.232 6.158 1.00 40.82 103 THR A N 1
ATOM 786 C CA . THR A 1 104 ? -50.994 23.061 6.241 1.00 42.98 103 THR A CA 1
ATOM 787 C C . THR A 1 104 ? -50.747 22.113 5.077 1.00 41.71 103 THR A C 1
ATOM 788 O O . THR A 1 104 ? -50.658 22.541 3.924 1.00 38.08 103 THR A O 1
ATOM 792 N N . MET A 1 105 ? -50.676 20.819 5.390 1.00 33.26 104 MET A N 1
ATOM 793 C CA . MET A 1 105 ? -50.458 19.755 4.410 1.00 35.44 104 MET A CA 1
ATOM 794 C C . MET A 1 105 ? -51.759 19.518 3.652 1.00 32.32 104 MET A C 1
ATOM 795 O O . MET A 1 105 ? -52.681 18.878 4.159 1.00 33.37 104 MET A O 1
ATOM 800 N N . ASP A 1 106 ? -51.823 20.015 2.415 1.00 38.50 105 ASP A N 1
ATOM 801 C CA . ASP A 1 106 ? -53.091 20.090 1.685 1.00 38.49 105 ASP A CA 1
ATOM 802 C C . ASP A 1 106 ? -53.443 18.782 0.988 1.00 40.71 105 ASP A C 1
ATOM 803 O O . ASP A 1 106 ? -54.454 18.149 1.304 1.00 38.87 105 ASP A O 1
ATOM 808 N N . TYR A 1 107 ? -52.640 18.384 0.007 1.00 35.42 106 TYR A N 1
ATOM 809 C CA . TYR A 1 107 ? -53.041 17.366 -0.954 1.00 38.90 106 TYR A CA 1
ATOM 810 C C . TYR A 1 107 ? -52.074 16.194 -0.936 1.00 39.43 106 TYR A C 1
ATOM 811 O O . TYR A 1 107 ? -50.856 16.380 -1.017 1.00 37.99 106 TYR A O 1
ATOM 820 N N . TRP A 1 108 ? -52.631 14.992 -0.848 1.00 35.00 107 TRP A N 1
ATOM 821 C CA . TRP A 1 108 ? -51.862 13.762 -0.808 1.00 34.27 107 TRP A CA 1
ATOM 822 C C . TRP A 1 108 ? -51.768 13.142 -2.197 1.00 36.50 107 TRP A C 1
ATOM 823 O O . TRP A 1 108 ? -52.572 13.424 -3.090 1.00 37.91 107 TRP A O 1
ATOM 834 N N . GLY A 1 109 ? -50.769 12.279 -2.369 1.00 38.39 108 GLY A N 1
ATOM 835 C CA . GLY A 1 109 ? -50.630 11.516 -3.589 1.00 39.44 108 GLY A CA 1
ATOM 836 C C . GLY A 1 109 ? -51.392 10.205 -3.525 1.00 43.66 108 GLY A C 1
ATOM 837 O O . GLY A 1 109 ? -52.021 9.861 -2.525 1.00 43.87 108 GLY A O 1
ATOM 838 N N . GLN A 1 110 ? -51.329 9.466 -4.635 1.00 46.75 109 GLN A N 1
ATOM 839 C CA . GLN A 1 110 ? -51.942 8.143 -4.681 1.00 46.60 109 GLN A CA 1
ATOM 840 C C . GLN A 1 110 ? -51.346 7.212 -3.634 1.00 47.25 109 GLN A C 1
ATOM 841 O O . GLN A 1 110 ? -52.052 6.354 -3.090 1.00 46.21 109 GLN A O 1
ATOM 847 N N . GLY A 1 111 ? -50.061 7.374 -3.333 1.00 41.39 110 GLY A N 1
ATOM 848 C CA . GLY A 1 111 ? -49.362 6.466 -2.450 1.00 40.00 110 GLY A CA 1
ATOM 849 C C . GLY A 1 111 ? -48.803 5.280 -3.206 1.00 41.34 110 GLY A C 1
ATOM 850 O O . GLY A 1 111 ? -49.427 4.793 -4.154 1.00 44.85 110 GLY A O 1
ATOM 851 N N . THR A 1 112 ? -47.623 4.811 -2.810 1.00 41.53 111 THR A N 1
ATOM 852 C CA . THR A 1 112 ? -47.025 3.620 -3.395 1.00 43.92 111 THR A CA 1
ATOM 853 C C . THR A 1 112 ? -46.739 2.628 -2.278 1.00 47.22 111 THR A C 1
ATOM 854 O O . THR A 1 112 ? -46.199 3.002 -1.230 1.00 45.44 111 THR A O 1
ATOM 858 N N . SER A 1 113 ? -47.131 1.376 -2.485 1.00 49.10 112 SER A N 1
ATOM 859 C CA . SER A 1 113 ? -47.006 0.349 -1.461 1.00 46.98 112 SER A CA 1
ATOM 860 C C . SER A 1 113 ? -45.616 -0.270 -1.534 1.00 47.79 112 SER A C 1
ATOM 861 O O . SER A 1 113 ? -45.216 -0.789 -2.582 1.00 49.69 112 SER A O 1
ATOM 864 N N . VAL A 1 114 ? -44.885 -0.208 -0.426 1.00 50.00 113 VAL A N 1
ATOM 865 C CA . VAL A 1 114 ? -43.541 -0.760 -0.319 1.00 49.30 113 VAL A CA 1
ATOM 866 C C . VAL A 1 114 ? -43.595 -1.928 0.653 1.00 53.32 113 VAL A C 1
ATOM 867 O O . VAL A 1 114 ? -43.966 -1.756 1.820 1.00 52.39 113 VAL A O 1
ATOM 871 N N . THR A 1 115 ? -43.235 -3.114 0.171 1.00 55.71 114 THR A N 1
ATOM 872 C CA . THR A 1 115 ? -43.186 -4.322 0.981 1.00 53.07 114 THR A CA 1
ATOM 873 C C . THR A 1 115 ? -41.738 -4.769 1.111 1.00 58.02 114 THR A C 1
ATOM 874 O O . THR A 1 115 ? -41.020 -4.856 0.109 1.00 55.03 114 THR A O 1
ATOM 878 N N . VAL A 1 116 ? -41.311 -5.043 2.341 1.00 55.25 115 VAL A N 1
ATOM 879 C CA . VAL A 1 116 ? -39.948 -5.473 2.629 1.00 55.55 115 VAL A CA 1
ATOM 880 C C . VAL A 1 116 ? -40.009 -6.905 3.144 1.00 57.32 115 VAL A C 1
ATOM 881 O O . VAL A 1 116 ? -40.574 -7.169 4.213 1.00 57.11 115 VAL A O 1
ATOM 885 N N . SER A 1 117 ? -39.433 -7.831 2.379 1.00 73.91 116 SER A N 1
ATOM 886 C CA . SER A 1 117 ? -39.325 -9.228 2.777 1.00 73.91 116 SER A CA 1
ATOM 887 C C . SER A 1 117 ? -38.143 -9.848 2.047 1.00 73.91 116 SER A C 1
ATOM 888 O O . SER A 1 117 ? -37.921 -9.569 0.865 1.00 73.91 116 SER A O 1
ATOM 891 N N . SER A 1 118 ? -37.385 -10.684 2.761 1.00 81.44 117 SER A N 1
ATOM 892 C CA . SER A 1 118 ? -36.209 -11.320 2.174 1.00 81.44 117 SER A CA 1
ATOM 893 C C . SER A 1 118 ? -36.564 -12.290 1.056 1.00 81.44 117 SER A C 1
ATOM 894 O O . SER A 1 118 ? -35.698 -12.620 0.239 1.00 81.44 117 SER A O 1
ATOM 897 N N . GLY A 1 119 ? -37.813 -12.738 0.990 1.00 87.88 118 GLY A N 1
ATOM 898 C CA . GLY A 1 119 ? -38.227 -13.810 0.114 1.00 87.88 118 GLY A CA 1
ATOM 899 C C . GLY A 1 119 ? -38.743 -15.021 0.859 1.00 87.88 118 GLY A C 1
ATOM 900 O O . GLY A 1 119 ? -39.480 -15.827 0.278 1.00 87.88 118 GLY A O 1
ATOM 901 N N . GLY A 1 120 ? -38.361 -15.171 2.128 1.00 95.97 119 GLY A N 1
ATOM 902 C CA . GLY A 1 120 ? -38.924 -16.140 3.040 1.00 95.97 119 GLY A CA 1
ATOM 903 C C . GLY A 1 120 ? -40.273 -15.765 3.604 1.00 95.97 119 GLY A C 1
ATOM 904 O O . GLY A 1 120 ? -40.800 -16.490 4.452 1.00 95.97 119 GLY A O 1
ATOM 905 N N . GLY A 1 121 ? -40.844 -14.640 3.166 1.00 110.71 120 GLY A N 1
ATOM 906 C CA . GLY A 1 121 ? -42.181 -14.234 3.552 1.00 110.71 120 GLY A CA 1
ATOM 907 C C . GLY A 1 121 ? -42.339 -13.731 4.971 1.00 110.71 120 GLY A C 1
ATOM 908 O O . GLY A 1 121 ? -43.455 -13.354 5.352 1.00 110.71 120 GLY A O 1
ATOM 909 N N . GLY A 1 122 ? -41.271 -13.690 5.758 1.00 92.61 121 GLY A N 1
ATOM 910 C CA . GLY A 1 122 ? -41.381 -13.429 7.176 1.00 92.61 121 GLY A CA 1
ATOM 911 C C . GLY A 1 122 ? -41.264 -14.708 7.989 1.00 92.61 121 GLY A C 1
ATOM 912 O O . GLY A 1 122 ? -41.489 -15.818 7.502 1.00 92.61 121 GLY A O 1
ATOM 913 N N . SER A 1 123 ? -40.907 -14.547 9.261 1.00 70.76 122 SER A N 1
ATOM 914 C CA . SER A 1 123 ? -40.489 -15.693 10.052 1.00 70.76 122 SER A CA 1
ATOM 915 C C . SER A 1 123 ? -41.193 -15.868 11.392 1.00 70.76 122 SER A C 1
ATOM 916 O O . SER A 1 123 ? -41.0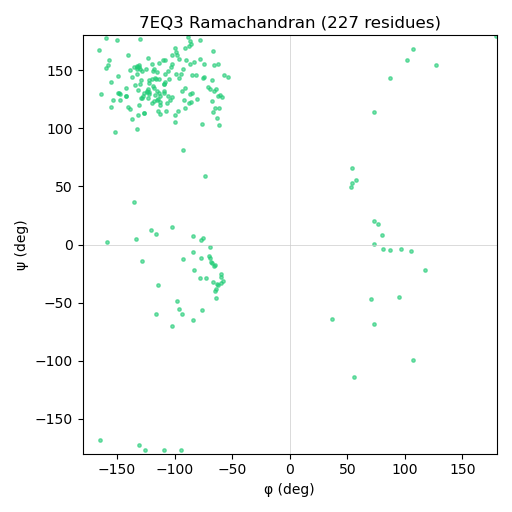87 -16.954 11.973 1.00 70.76 122 SER A O 1
ATOM 919 N N . GLU A 1 124 ? -41.914 -14.867 11.895 1.00 56.52 123 GLU A N 1
ATOM 920 C CA . GLU A 1 124 ? -42.372 -14.909 13.278 1.00 56.52 123 GLU A CA 1
ATOM 921 C C . GLU A 1 124 ? -43.764 -15.506 13.456 1.00 56.52 123 GLU A C 1
ATOM 922 O O . GLU A 1 124 ? -44.134 -15.803 14.598 1.00 56.52 123 GLU A O 1
ATOM 928 N N . ILE A 1 125 ? -44.523 -15.696 12.370 1.00 45.59 124 ILE A N 1
ATOM 929 C CA . ILE A 1 125 ? -45.928 -16.120 12.390 1.00 42.09 124 ILE A CA 1
ATOM 930 C C . ILE A 1 125 ? -46.806 -14.971 12.864 1.00 44.27 124 ILE A C 1
ATOM 931 O O . ILE A 1 125 ? -46.737 -14.561 14.027 1.00 40.81 124 ILE A O 1
ATOM 936 N N . VAL A 1 126 ? -47.658 -14.465 11.978 1.00 36.14 125 VAL A N 1
ATOM 937 C CA . VAL A 1 126 ? -48.532 -13.336 12.275 1.00 35.12 125 VAL A CA 1
ATOM 938 C C . VAL A 1 126 ? -49.956 -13.845 12.448 1.00 36.87 125 VAL A C 1
ATOM 939 O O . VAL A 1 126 ? -50.480 -14.560 11.582 1.00 38.13 125 VAL A O 1
ATOM 943 N N . MET A 1 127 ? -50.579 -13.480 13.566 1.00 36.83 126 MET A N 1
ATOM 944 C CA . MET A 1 127 ? -51.980 -13.800 13.833 1.00 34.76 126 MET A CA 1
ATOM 945 C C . MET A 1 127 ? -52.800 -12.555 13.514 1.00 38.91 126 MET A C 1
ATOM 946 O O . MET A 1 127 ? -52.813 -11.593 14.285 1.00 33.38 126 MET A O 1
ATOM 951 N N . THR A 1 128 ? -53.577 -12.653 12.460 1.00 37.06 127 THR A N 1
ATOM 952 C CA . THR A 1 128 ? -54.417 -11.558 12.009 1.00 38.33 127 THR A CA 1
ATOM 953 C C . THR A 1 128 ? -55.843 -11.670 12.495 1.00 36.35 127 THR A C 1
ATOM 954 O O . THR A 1 128 ? -56.524 -12.567 12.131 1.00 37.95 127 THR A O 1
ATOM 958 N N . GLN A 1 129 ? -56.274 -10.736 13.323 1.00 33.48 128 GLN A N 1
ATOM 959 C CA . GLN A 1 129 ? -57.614 -10.745 13.879 1.00 40.70 128 GLN A CA 1
ATOM 960 C C . GLN A 1 129 ? -58.602 -9.928 13.129 1.00 44.96 128 GLN A C 1
ATOM 961 O O . GLN A 1 129 ? -58.298 -8.912 12.630 1.00 44.81 128 GLN A O 1
ATOM 967 N N . SER A 1 130 ? -59.827 -10.363 13.108 1.00 44.49 129 SER A N 1
ATOM 968 C CA . SER A 1 130 ? -60.842 -9.618 12.449 1.00 44.49 129 SER A CA 1
ATOM 969 C C . SER A 1 130 ? -62.094 -9.888 13.207 1.00 44.49 129 SER A C 1
ATOM 970 O O . SER A 1 130 ? -62.400 -11.000 13.488 1.00 44.49 129 SER A O 1
ATOM 973 N N . PRO A 1 131 ? -62.823 -8.849 13.565 1.00 42.63 130 PRO A N 1
ATOM 974 C CA . PRO A 1 131 ? -62.614 -7.449 13.252 1.00 42.63 130 PRO A CA 1
ATOM 975 C C . PRO A 1 131 ? -61.953 -6.737 14.384 1.00 42.63 130 PRO A C 1
ATOM 976 O O . PRO A 1 131 ? -61.933 -7.234 15.430 1.00 42.63 130 PRO A O 1
ATOM 980 N N . LYS A 1 132 ? -61.437 -5.556 14.180 1.00 38.09 131 LYS A N 1
ATOM 981 C CA . LYS A 1 132 ? -60.800 -4.856 15.249 1.00 43.54 131 LYS A CA 1
ATOM 982 C C . LYS A 1 132 ? -61.773 -4.218 16.177 1.00 38.30 131 LYS A C 1
ATOM 983 O O . LYS A 1 132 ? -61.480 -4.021 17.318 1.00 39.01 131 LYS A O 1
ATOM 989 N N . PHE A 1 133 ? -62.928 -3.853 15.671 1.00 40.69 132 PHE A N 1
ATOM 990 C CA . PHE A 1 133 ? -63.946 -3.225 16.477 1.00 46.24 132 PHE A CA 1
ATOM 991 C C . PHE A 1 133 ? -65.299 -3.872 16.245 1.00 48.34 132 PHE A C 1
ATOM 992 O O . PHE A 1 133 ? -65.575 -4.382 15.194 1.00 49.32 132 PHE A O 1
ATOM 994 N N . MET A 1 134 ? -66.154 -3.848 17.248 1.00 43.53 133 MET A N 1
ATOM 995 C CA . MET A 1 134 ? -67.462 -4.432 17.120 1.00 46.86 133 MET A CA 1
ATOM 996 C C . MET A 1 134 ? -68.448 -3.789 18.025 1.00 45.94 133 MET A C 1
ATOM 997 O O . MET A 1 134 ? -68.222 -3.755 19.185 1.00 44.88 133 MET A O 1
ATOM 1002 N N . SER A 1 135 ? -69.547 -3.280 17.490 1.00 43.48 134 SER A N 1
ATOM 1003 C CA . SER A 1 135 ? -70.595 -2.721 18.325 1.00 44.52 134 SER A CA 1
ATOM 1004 C C . SER A 1 135 ? -71.717 -3.713 18.281 1.00 42.83 134 SER A C 1
ATOM 1005 O O . SER A 1 135 ? -72.224 -3.987 17.245 1.00 47.93 134 SER A O 1
ATOM 1008 N N . THR A 1 136 ? -72.109 -4.213 19.436 1.00 56.17 135 THR A N 1
ATOM 1009 C CA . THR A 1 136 ? -73.097 -5.273 19.530 1.00 54.79 135 THR A CA 1
ATOM 1010 C C . THR A 1 136 ? -74.265 -4.832 20.403 1.00 56.17 135 THR A C 1
ATOM 1011 O O . THR A 1 136 ? -74.164 -3.883 21.184 1.00 57.88 135 THR A O 1
ATOM 1015 N N . SER A 1 137 ? -75.385 -5.530 20.248 1.00 56.96 136 SER A N 1
ATOM 1016 C CA . SER A 1 137 ? -76.516 -5.415 21.153 1.00 56.01 136 SER A CA 1
ATOM 1017 C C . SER A 1 137 ? -76.532 -6.613 22.095 1.00 55.93 136 SER A C 1
ATOM 1018 O O . SER A 1 137 ? -75.994 -7.677 21.780 1.00 57.37 136 SER A O 1
ATOM 1021 N N . ILE A 1 138 ? -77.141 -6.423 23.266 1.00 47.80 137 ILE A N 1
ATOM 1022 C CA . ILE A 1 138 ? -77.274 -7.516 24.222 1.00 44.06 137 ILE A CA 1
ATOM 1023 C C . ILE A 1 138 ? -78.069 -8.644 23.583 1.00 49.30 137 ILE A C 1
ATOM 1024 O O . ILE A 1 138 ? -79.155 -8.426 23.030 1.00 52.56 137 ILE A O 1
ATOM 1029 N N . GLY A 1 139 ? -77.525 -9.856 23.643 1.00 48.31 138 GLY A N 1
ATOM 1030 C CA . GLY A 1 139 ? -78.208 -11.029 23.142 1.00 50.36 138 GLY A CA 1
ATOM 1031 C C . GLY A 1 139 ? -77.836 -11.459 21.740 1.00 49.21 138 GLY A C 1
ATOM 1032 O O . GLY A 1 139 ? -78.334 -12.493 21.279 1.00 51.01 138 GLY A O 1
ATOM 1033 N N . ASP A 1 140 ? -76.986 -10.710 21.043 1.00 51.85 139 ASP A N 1
ATOM 1034 C CA . ASP A 1 140 ? -76.572 -11.123 19.712 1.00 48.65 139 ASP A CA 1
ATOM 1035 C C . ASP A 1 140 ? -75.517 -12.224 19.797 1.00 50.76 139 ASP A C 1
ATOM 1036 O O . ASP A 1 140 ? -75.024 -12.575 20.872 1.00 45.68 139 ASP A O 1
ATOM 1041 N N . ARG A 1 141 ? -75.107 -12.745 18.662 1.00 49.17 140 ARG A N 1
ATOM 1042 C CA . ARG A 1 141 ? -74.086 -13.761 18.608 1.00 51.10 140 ARG A CA 1
ATOM 1043 C C . ARG A 1 141 ? -73.027 -13.184 17.715 1.00 46.27 140 ARG A C 1
ATOM 1044 O O . ARG A 1 141 ? -73.323 -12.791 16.623 1.00 46.67 140 ARG A O 1
ATOM 1052 N N . VAL A 1 142 ? -71.789 -13.126 18.169 1.00 42.08 141 VAL A N 1
ATOM 1053 C CA . VAL A 1 142 ? -70.743 -12.526 17.388 1.00 43.75 141 VAL A CA 1
ATOM 1054 C C . VAL A 1 142 ? -69.517 -13.377 17.206 1.00 41.18 141 VAL A C 1
ATOM 1055 O O . VAL A 1 142 ? -69.206 -14.127 18.052 1.00 43.28 141 VAL A O 1
ATOM 1059 N N . ASN A 1 143 ? -68.820 -13.233 16.091 1.00 34.70 142 ASN A N 1
ATOM 1060 C CA . ASN A 1 143 ? -67.610 -13.986 15.824 1.00 40.54 142 ASN A CA 1
ATOM 1061 C C . ASN A 1 143 ? -66.356 -13.167 15.691 1.00 38.57 142 ASN A C 1
ATOM 1062 O O . ASN A 1 143 ? -66.374 -12.115 15.174 1.00 40.08 142 ASN A O 1
ATOM 1067 N N . ILE A 1 144 ? -65.256 -13.690 16.176 1.00 35.47 143 ILE A N 1
ATOM 1068 C CA . ILE A 1 144 ? -63.961 -13.077 16.050 1.00 37.00 143 ILE A CA 1
ATOM 1069 C C . ILE A 1 144 ? -63.111 -14.151 15.447 1.00 41.88 143 ILE A C 1
ATOM 1070 O O . ILE A 1 144 ? -63.145 -15.245 15.884 1.00 38.30 143 ILE A O 1
ATOM 1075 N N . THR A 1 145 ? -62.378 -13.848 14.402 1.00 41.63 144 THR A N 1
ATOM 1076 C CA . THR A 1 145 ? -61.540 -14.837 13.782 1.00 39.41 144 THR A CA 1
ATOM 1077 C C . THR A 1 145 ? -60.116 -14.410 13.834 1.00 38.65 144 THR A C 1
ATOM 1078 O O . THR A 1 145 ? -59.818 -13.275 13.922 1.00 36.60 144 THR A O 1
ATOM 1082 N N . CYS A 1 146 ? -59.234 -15.366 13.775 1.00 31.88 145 CYS A N 1
ATOM 1083 C CA . CYS A 1 146 ? -57.843 -15.094 13.870 1.00 37.54 145 CYS A CA 1
ATOM 1084 C C . CYS A 1 146 ? -57.191 -16.054 12.894 1.00 37.19 145 CYS A C 1
ATOM 1085 O O . CYS A 1 146 ? -57.472 -17.204 12.907 1.00 39.34 145 CYS A O 1
ATOM 1088 N N . LYS A 1 147 ? -56.359 -15.536 12.001 1.00 41.88 146 LYS A N 1
ATOM 1089 C CA . LYS A 1 147 ? -55.754 -16.309 10.928 1.00 39.08 146 LYS A CA 1
ATOM 1090 C C . LYS A 1 147 ? -54.240 -16.313 11.081 1.00 38.62 146 LYS A C 1
ATOM 1091 O O . LYS A 1 147 ? -53.626 -15.269 11.323 1.00 44.55 146 LYS A O 1
ATOM 1097 N N . ALA A 1 148 ? -53.643 -17.492 10.933 1.00 34.85 147 ALA A N 1
ATOM 1098 C CA . ALA A 1 148 ? -52.209 -17.680 11.099 1.00 38.64 147 ALA A CA 1
ATOM 1099 C C . ALA A 1 148 ? -51.538 -17.848 9.742 1.00 44.60 147 ALA A C 1
ATOM 1100 O O . ALA A 1 148 ? -52.093 -18.484 8.840 1.00 42.74 147 ALA A O 1
ATOM 1102 N N . THR A 1 149 ? -50.329 -17.282 9.606 1.00 36.86 148 THR A N 1
ATOM 1103 C CA . THR A 1 149 ? -49.526 -17.359 8.382 1.00 35.94 148 THR A CA 1
ATOM 1104 C C . THR A 1 149 ? -48.872 -18.722 8.197 1.00 38.20 148 THR A C 1
ATOM 1105 O O . THR A 1 149 ? -48.084 -18.904 7.257 1.00 34.88 148 THR A O 1
ATOM 1109 N N . GLN A 1 150 ? -49.211 -19.658 9.080 1.00 30.20 149 GLN A N 1
ATOM 1110 C CA . GLN A 1 150 ? -48.672 -21.009 9.070 1.00 30.64 149 GLN A CA 1
ATOM 1111 C C . GLN A 1 150 ? -49.624 -21.906 9.851 1.00 26.88 149 GLN A C 1
ATOM 1112 O O . GLN A 1 150 ? -50.351 -21.437 10.732 1.00 31.74 149 GLN A O 1
ATOM 1118 N N . ASN A 1 151 ? -49.644 -23.188 9.492 1.00 28.88 150 ASN A N 1
ATOM 1119 C CA . ASN A 1 151 ? -50.417 -24.171 10.246 1.00 35.16 150 ASN A CA 1
ATOM 1120 C C . ASN A 1 151 ? -49.863 -24.261 11.664 1.00 33.71 150 ASN A C 1
ATOM 1121 O O . ASN A 1 151 ? -48.760 -24.774 11.877 1.00 31.97 150 ASN A O 1
ATOM 1126 N N . VAL A 1 152 ? -50.620 -23.751 12.631 1.00 33.58 151 VAL A N 1
ATOM 1127 C CA . VAL A 1 152 ? -50.271 -23.857 14.039 1.00 27.19 151 VAL A CA 1
ATOM 1128 C C . VAL A 1 152 ? -51.100 -24.939 14.734 1.00 31.18 151 VAL A C 1
ATOM 1129 O O . VAL A 1 152 ? -51.156 -24.982 15.963 1.00 29.24 151 VAL A O 1
ATOM 1133 N N . ARG A 1 153 ? -51.746 -25.811 13.956 1.00 38.21 152 ARG A N 1
ATOM 1134 C CA . ARG A 1 153 ? -52.584 -26.891 14.464 1.00 33.26 152 ARG A CA 1
ATOM 1135 C C . ARG A 1 153 ? -53.673 -26.358 15.386 1.00 37.52 152 ARG A C 1
ATOM 1136 O O . ARG A 1 153 ? -54.573 -25.638 14.943 1.00 39.29 152 ARG A O 1
ATOM 1144 N N . THR A 1 154 ? -53.606 -26.711 16.669 1.00 33.29 153 THR A N 1
ATOM 1145 C CA . THR A 1 154 ? -54.563 -26.232 17.657 1.00 30.85 153 THR A CA 1
ATOM 1146 C C . THR A 1 154 ? -53.891 -25.450 18.780 1.00 36.24 153 THR A C 1
ATOM 1147 O O . THR A 1 154 ? -54.530 -25.177 19.802 1.00 31.93 153 THR A O 1
ATOM 1151 N N . ALA A 1 155 ? -52.622 -25.075 18.613 1.00 30.91 154 ALA A N 1
ATOM 1152 C CA . ALA A 1 155 ? -51.880 -24.330 19.624 1.00 32.39 154 ALA A CA 1
ATOM 1153 C C . ALA A 1 155 ? -52.348 -22.883 19.687 1.00 32.61 154 ALA A C 1
ATOM 1154 O O . ALA A 1 155 ? -51.554 -21.959 19.483 1.00 32.52 154 ALA A O 1
ATOM 1156 N N . VAL A 1 156 ? -53.633 -22.672 19.965 1.00 30.41 155 VAL A N 1
ATOM 1157 C CA . VAL A 1 156 ? -54.230 -21.344 19.963 1.00 27.41 155 VAL A CA 1
ATOM 1158 C C . VAL A 1 156 ? -55.042 -21.165 21.237 1.00 29.67 155 VAL A C 1
ATOM 1159 O O . VAL A 1 156 ? -55.825 -22.044 21.610 1.00 31.61 155 VAL A O 1
ATOM 1163 N N . THR A 1 157 ? -54.851 -20.026 21.897 1.00 30.63 156 THR A N 1
ATOM 1164 C CA . THR A 1 157 ? -55.546 -19.683 23.129 1.00 28.02 156 THR A CA 1
ATOM 1165 C C . THR A 1 157 ? -56.265 -18.355 22.945 1.00 32.27 156 THR A C 1
ATOM 1166 O O . THR A 1 157 ? -55.668 -17.385 22.468 1.00 36.76 156 THR A O 1
ATOM 1170 N N . TRP A 1 158 ? -57.540 -18.318 23.322 1.00 32.78 157 TRP A N 1
ATOM 1171 C CA . TRP A 1 158 ? -58.376 -17.127 23.251 1.00 31.27 157 TRP A CA 1
ATOM 1172 C C . TRP A 1 158 ? -58.531 -16.547 24.649 1.00 27.20 157 TRP A C 1
ATOM 1173 O O . TRP A 1 158 ? -58.995 -17.249 25.558 1.00 30.39 157 TRP A O 1
ATOM 1184 N N . TYR A 1 159 ? -58.172 -15.269 24.805 1.00 35.81 158 TYR A N 1
ATOM 1185 C CA . TYR A 1 159 ? -58.286 -14.556 26.068 1.00 33.72 158 TYR A CA 1
ATOM 1186 C C . TYR A 1 159 ? -59.250 -13.382 25.950 1.00 36.03 158 TYR A C 1
ATOM 1187 O O . TYR A 1 159 ? -59.410 -12.782 24.878 1.00 31.59 158 TYR A O 1
ATOM 1196 N N . GLN A 1 160 ? -59.871 -13.058 27.085 1.00 31.51 159 GLN A N 1
ATOM 1197 C CA . GLN A 1 160 ? -60.654 -11.847 27.285 1.00 30.13 159 GLN A CA 1
ATOM 1198 C C . GLN A 1 160 ? -59.951 -10.969 28.312 1.00 34.54 159 GLN A C 1
ATOM 1199 O O . GLN A 1 160 ? -59.369 -11.475 29.276 1.00 30.00 159 GLN A O 1
ATOM 1205 N N . GLN A 1 161 ? -59.998 -9.654 28.104 1.00 34.94 160 GLN A N 1
ATOM 1206 C CA . GLN A 1 161 ? -59.385 -8.695 29.020 1.00 36.15 160 GLN A CA 1
ATOM 1207 C C . GLN A 1 161 ? -60.353 -7.538 29.222 1.00 36.56 160 GLN A C 1
ATOM 1208 O O . GLN A 1 161 ? -60.548 -6.724 28.313 1.00 40.42 160 GLN A O 1
ATOM 1214 N N . LYS A 1 162 ? -60.955 -7.467 30.406 1.00 43.80 161 LYS A N 1
ATOM 1215 C CA . LYS A 1 162 ? -61.848 -6.369 30.728 1.00 45.52 161 LYS A CA 1
ATOM 1216 C C . LYS A 1 162 ? -61.042 -5.100 30.994 1.00 42.12 161 LYS A C 1
ATOM 1217 O O . LYS A 1 162 ? -59.867 -5.167 31.359 1.00 44.43 161 LYS A O 1
ATOM 1223 N N . PRO A 1 163 ? -61.651 -3.927 30.804 1.00 55.75 162 PRO A N 1
ATOM 1224 C CA . PRO A 1 163 ? -60.894 -2.672 30.913 1.00 59.93 162 PRO A CA 1
ATOM 1225 C C . PRO A 1 163 ? -60.252 -2.515 32.283 1.00 51.14 162 PRO A C 1
ATOM 1226 O O . PRO A 1 163 ? -60.917 -2.615 33.317 1.00 56.50 162 PRO A O 1
ATOM 1230 N N . GLY A 1 164 ? -58.943 -2.270 32.284 1.00 51.76 163 GLY A N 1
ATOM 1231 C CA . GLY A 1 164 ? -58.219 -2.094 33.527 1.00 56.21 163 GLY A CA 1
ATOM 1232 C C . GLY A 1 164 ? -57.997 -3.359 34.320 1.00 60.70 163 GLY A C 1
ATOM 1233 O O . GLY A 1 164 ? -57.753 -3.285 35.528 1.00 53.75 163 GLY A O 1
ATOM 1234 N N . GLN A 1 165 ? -58.079 -4.523 33.681 1.00 57.87 164 GLN A N 1
ATOM 1235 C CA . GLN A 1 165 ? -57.846 -5.804 34.335 1.00 54.65 164 GLN A CA 1
ATOM 1236 C C . GLN A 1 165 ? -56.852 -6.614 33.508 1.00 46.33 164 GLN A C 1
ATOM 1237 O O . GLN A 1 165 ? -56.421 -6.200 32.428 1.00 49.20 164 GLN A O 1
ATOM 1243 N N . SER A 1 166 ? -56.489 -7.781 34.027 1.00 43.21 165 SER A N 1
ATOM 1244 C CA . SER A 1 166 ? -55.565 -8.678 33.354 1.00 45.63 165 SER A CA 1
ATOM 1245 C C . SER A 1 166 ? -56.313 -9.586 32.387 1.00 45.20 165 SER A C 1
ATOM 1246 O O . SER A 1 166 ? -57.512 -9.832 32.553 1.00 42.73 165 SER A O 1
ATOM 1249 N N . PRO A 1 167 ? -55.640 -10.091 31.353 1.00 35.72 166 PRO A N 1
ATOM 1250 C CA . PRO A 1 167 ? -56.292 -11.053 30.461 1.00 36.50 166 PRO A CA 1
ATOM 1251 C C . PRO A 1 167 ? -56.679 -12.315 31.215 1.00 35.57 166 PRO A C 1
ATOM 1252 O O . PRO A 1 167 ? -56.093 -12.659 32.242 1.00 36.27 166 PRO A O 1
ATOM 1256 N N . GLN A 1 168 ? -57.689 -13.006 30.695 1.00 34.75 167 GLN A N 1
ATOM 1257 C CA . GLN A 1 168 ? -58.163 -14.238 31.308 1.00 34.38 167 GLN A CA 1
ATOM 1258 C C . GLN A 1 168 ? -58.543 -15.231 30.224 1.00 33.82 167 GLN A C 1
ATOM 1259 O O . GLN A 1 168 ? -59.225 -14.873 29.259 1.00 32.61 167 GLN A O 1
ATOM 1265 N N . ALA A 1 169 ? -58.105 -16.475 30.394 1.00 29.94 168 ALA A N 1
ATOM 1266 C CA . ALA A 1 169 ? -58.257 -17.487 29.358 1.00 30.77 168 ALA A CA 1
ATOM 1267 C C . ALA A 1 169 ? -59.725 -17.839 29.158 1.00 30.48 168 ALA A C 1
ATOM 1268 O O . ALA A 1 169 ? -60.413 -18.240 30.102 1.00 32.51 168 ALA A O 1
ATOM 1270 N N . LEU A 1 170 ? -60.200 -17.685 27.923 1.00 29.69 169 LEU A N 1
ATOM 1271 C CA . LEU A 1 170 ? -61.522 -18.159 27.530 1.00 28.04 169 LEU A CA 1
ATOM 1272 C C . LEU A 1 170 ? -61.441 -19.559 26.935 1.00 32.26 169 LEU A C 1
ATOM 1273 O O . LEU A 1 170 ? -62.055 -20.500 27.448 1.00 33.48 169 LEU A O 1
ATOM 1278 N N . ILE A 1 171 ? -60.685 -19.706 25.852 1.00 34.00 170 ILE A N 1
ATOM 1279 C CA . ILE A 1 171 ? -60.599 -20.966 25.122 1.00 31.44 170 ILE A CA 1
ATOM 1280 C C . ILE A 1 171 ? -59.142 -21.398 25.079 1.00 32.24 170 ILE A C 1
ATOM 1281 O O . ILE A 1 171 ? -58.247 -20.561 24.934 1.00 30.83 170 ILE A O 1
ATOM 1286 N N . PHE A 1 172 ? -58.897 -22.698 25.204 1.00 34.64 171 PHE A N 1
ATOM 1287 C CA . PHE A 1 172 ? -57.544 -23.217 25.088 1.00 31.77 171 PHE A CA 1
ATOM 1288 C C . PHE A 1 172 ? -57.534 -24.419 24.157 1.00 34.56 171 PHE A C 1
ATOM 1289 O O . PHE A 1 172 ? -58.499 -25.186 24.095 1.00 34.24 171 PHE A O 1
ATOM 1297 N N . LEU A 1 173 ? -56.427 -24.564 23.428 1.00 33.83 172 LEU A N 1
ATOM 1298 C CA . LEU A 1 173 ? -56.292 -25.571 22.378 1.00 30.70 172 LEU A CA 1
ATOM 1299 C C . LEU A 1 173 ? -5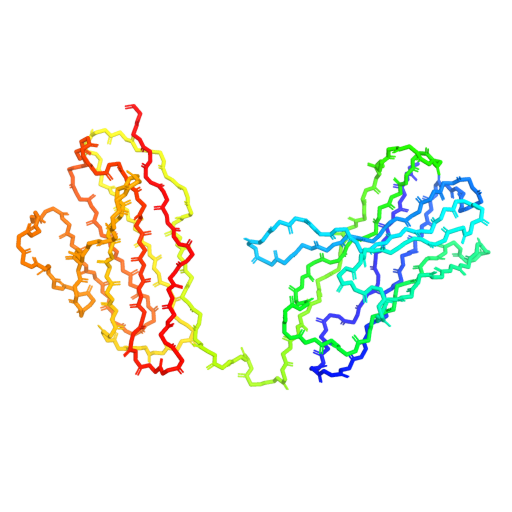7.431 -25.450 21.367 1.00 37.88 172 LEU A C 1
ATOM 1300 O O . LEU A 1 173 ? -58.155 -26.408 21.080 1.00 36.66 172 LEU A O 1
ATOM 1305 N N . ALA A 1 174 ? -57.600 -24.229 20.855 1.00 30.84 173 ALA A N 1
ATOM 1306 C CA . ALA A 1 174 ? -58.508 -23.897 19.761 1.00 35.54 173 ALA A CA 1
ATOM 1307 C C . ALA A 1 174 ? -59.985 -23.975 20.138 1.00 36.00 173 ALA A C 1
ATOM 1308 O O . ALA A 1 174 ? -60.747 -23.054 19.826 1.00 35.78 173 ALA A O 1
ATOM 1310 N N . SER A 1 175 ? -60.413 -25.052 20.802 1.00 34.86 174 SER A N 1
ATOM 1311 C CA . SER A 1 175 ? -61.838 -25.334 20.904 1.00 36.11 174 SER A CA 1
ATOM 1312 C C . SER A 1 175 ? -62.343 -25.706 22.293 1.00 32.69 174 SER A C 1
ATOM 1313 O O . SER A 1 175 ? -63.530 -26.022 22.427 1.00 36.27 174 SER A O 1
ATOM 1316 N N . ASN A 1 176 ? -61.506 -25.669 23.323 1.00 36.86 175 ASN A N 1
ATOM 1317 C CA . ASN A 1 176 ? -61.897 -26.123 24.652 1.00 31.87 175 ASN A CA 1
ATOM 1318 C C . ASN A 1 176 ? -62.045 -24.937 25.596 1.00 37.38 175 ASN A C 1
ATOM 1319 O O . ASN A 1 176 ? -61.149 -24.091 25.683 1.00 37.73 175 ASN A O 1
ATOM 1324 N N . ARG A 1 177 ? -63.174 -24.885 26.301 1.00 30.64 176 ARG A N 1
ATOM 1325 C CA . ARG A 1 177 ? -63.416 -23.816 27.259 1.00 35.44 176 ARG A CA 1
ATOM 1326 C C . ARG A 1 177 ? -62.523 -23.981 28.480 1.00 39.10 176 ARG A C 1
ATOM 1327 O O . ARG A 1 177 ? -62.367 -25.084 29.011 1.00 34.38 176 ARG A O 1
ATOM 1335 N N . HIS A 1 178 ? -61.936 -22.873 28.924 1.00 35.54 177 HIS A N 1
ATOM 1336 C CA . HIS A 1 178 ? -61.159 -22.884 30.149 1.00 33.67 177 HIS A CA 1
ATOM 1337 C C . HIS A 1 178 ? -62.074 -23.144 31.344 1.00 35.59 177 HIS A C 1
ATOM 1338 O O . HIS A 1 178 ? -63.303 -23.078 31.248 1.00 38.05 177 HIS A O 1
ATOM 1345 N N . THR A 1 179 ? -61.463 -23.452 32.486 1.00 34.90 178 THR A N 1
ATOM 1346 C CA . THR A 1 179 ? -62.237 -23.759 33.681 1.00 35.87 178 THR A CA 1
ATOM 1347 C C . THR A 1 179 ? -62.994 -22.521 34.153 1.00 37.08 178 THR A C 1
ATOM 1348 O O . THR A 1 179 ? -62.433 -21.423 34.226 1.00 38.37 178 THR A O 1
ATOM 1352 N N . GLY A 1 180 ? -64.283 -22.692 34.440 1.00 40.33 179 GLY A N 1
ATOM 1353 C CA . GLY A 1 180 ? -65.101 -21.586 34.894 1.00 40.66 179 GLY A CA 1
ATOM 1354 C C . GLY A 1 180 ? -65.538 -20.620 33.818 1.00 42.50 179 GLY A C 1
ATOM 1355 O O . GLY A 1 180 ? -65.940 -19.498 34.138 1.00 48.41 179 GLY A O 1
ATOM 1356 N N . VAL A 1 181 ? -65.472 -21.015 32.550 1.00 41.12 180 VAL A N 1
ATOM 1357 C CA . VAL A 1 181 ? -65.886 -20.156 31.444 1.00 37.80 180 VAL A CA 1
ATOM 1358 C C . VAL A 1 181 ? -67.339 -20.461 31.099 1.00 46.65 180 VAL A C 1
ATOM 1359 O O . VAL A 1 181 ? -67.708 -21.638 30.983 1.00 38.10 180 VAL A O 1
ATOM 1363 N N . PRO A 1 182 ? -68.193 -19.448 30.946 1.00 43.47 181 PRO A N 1
ATOM 1364 C CA . PRO A 1 182 ? -69.581 -19.706 30.547 1.00 44.12 181 PRO A CA 1
ATOM 1365 C C . PRO A 1 182 ? -69.648 -20.464 29.231 1.00 42.18 181 PRO A C 1
ATOM 1366 O O . PRO A 1 182 ? -68.825 -20.273 28.334 1.00 37.02 181 PRO A O 1
ATOM 1370 N N . ALA A 1 183 ? -70.652 -21.333 29.126 1.00 40.92 182 ALA A N 1
ATOM 1371 C CA . ALA A 1 183 ? -70.804 -22.191 27.958 1.00 42.88 182 ALA A CA 1
ATOM 1372 C C . ALA A 1 183 ? -71.192 -21.432 26.696 1.00 39.61 182 ALA A C 1
ATOM 1373 O O . ALA A 1 183 ? -71.308 -22.057 25.637 1.00 38.18 182 ALA A O 1
ATOM 1375 N N . ARG A 1 184 ? -71.399 -20.118 26.772 1.00 45.19 183 ARG A N 1
ATOM 1376 C CA . ARG A 1 184 ? -71.743 -19.350 25.583 1.00 40.98 183 ARG A CA 1
ATOM 1377 C C . ARG A 1 184 ? -70.519 -18.953 24.767 1.00 38.99 183 ARG A C 1
ATOM 1378 O O . ARG A 1 184 ? -70.655 -18.667 23.572 1.00 41.05 183 ARG A O 1
ATOM 1386 N N . PHE A 1 185 ? -69.336 -18.930 25.380 1.00 36.80 184 PHE A N 1
ATOM 1387 C CA . PHE A 1 185 ? -68.091 -18.785 24.639 1.00 34.92 184 PHE A CA 1
ATOM 1388 C C . PHE A 1 185 ? -67.694 -20.133 24.050 1.00 37.09 184 PHE A C 1
ATOM 1389 O O . PHE A 1 185 ? -67.586 -21.124 24.778 1.00 41.00 184 PHE A O 1
ATOM 1397 N N . THR A 1 186 ? -67.477 -20.178 22.737 1.00 34.59 185 THR A N 1
ATOM 1398 C CA . THR A 1 186 ? -67.029 -21.399 22.081 1.00 39.72 185 THR A CA 1
ATOM 1399 C C . THR A 1 186 ? -65.864 -21.096 21.149 1.00 39.42 185 THR A C 1
ATOM 1400 O O . THR A 1 186 ? -65.719 -19.978 20.649 1.00 35.88 185 THR A O 1
ATOM 1404 N N . GLY A 1 187 ? -65.031 -22.101 20.931 1.00 37.90 186 GLY A N 1
ATOM 1405 C CA . GLY A 1 187 ? -63.878 -21.981 20.051 1.00 37.00 186 GLY A CA 1
ATOM 1406 C C . GLY A 1 187 ? -63.932 -23.012 18.942 1.00 37.94 186 GLY A C 1
ATOM 1407 O O . GLY A 1 187 ? -64.294 -24.168 19.173 1.00 39.12 186 GLY A O 1
ATOM 1408 N N . SER A 1 188 ? -63.579 -22.582 17.734 1.00 34.10 187 SER A N 1
ATOM 1409 C CA . SER A 1 188 ? -63.533 -23.446 16.566 1.00 40.38 187 SER A CA 1
ATOM 1410 C C . SER A 1 188 ? -62.218 -23.219 15.843 1.00 37.31 187 SER A C 1
ATOM 1411 O O . SER A 1 188 ? -61.624 -22.143 15.929 1.00 37.53 187 SER A O 1
ATOM 1414 N N . GLY A 1 189 ? -61.767 -24.234 15.125 1.00 32.84 188 GLY A N 1
ATOM 1415 C CA . GLY A 1 189 ? -60.627 -24.060 14.247 1.00 38.10 188 GLY A CA 1
ATOM 1416 C C . GLY A 1 189 ? -59.508 -25.055 14.450 1.00 34.64 188 GLY A C 1
ATOM 1417 O O . GLY A 1 189 ? -59.335 -25.630 15.529 1.00 34.14 188 GLY A O 1
ATOM 1418 N N . SER A 1 190 ? -58.741 -25.265 13.386 1.00 37.98 189 SER A N 1
ATOM 1419 C CA . SER A 1 190 ? -57.536 -26.079 13.405 1.00 37.28 189 SER A CA 1
ATOM 1420 C C . SER A 1 190 ? -56.744 -25.760 12.146 1.00 42.17 189 SER A C 1
ATOM 1421 O O . SER A 1 190 ? -57.301 -25.750 11.047 1.00 41.29 189 SER A O 1
ATOM 1424 N N . GLY A 1 191 ? -55.464 -25.470 12.308 1.00 39.76 190 GLY A N 1
ATOM 1425 C CA . GLY A 1 191 ? -54.639 -25.151 11.163 1.00 35.23 190 GLY A CA 1
ATOM 1426 C C . GLY A 1 191 ? -54.291 -23.684 11.075 1.00 39.10 190 GLY A C 1
ATOM 1427 O O . GLY A 1 191 ? -53.375 -23.220 11.759 1.00 32.32 190 GLY A O 1
ATOM 1428 N N . THR A 1 192 ? -55.021 -22.943 10.242 1.00 40.48 191 THR A N 1
ATOM 1429 C CA . THR A 1 192 ? -54.728 -21.540 9.994 1.00 38.71 191 THR A CA 1
ATOM 1430 C C . THR A 1 192 ? -55.804 -20.581 10.476 1.00 38.79 191 THR A C 1
ATOM 1431 O O . THR A 1 192 ? -55.471 -19.480 10.910 1.00 50.41 191 THR A O 1
ATOM 1435 N N . ASP A 1 193 ? -57.079 -20.958 10.406 1.00 35.46 192 ASP A N 1
ATOM 1436 C CA . ASP A 1 193 ? -58.174 -20.078 10.791 1.00 40.74 192 ASP A CA 1
ATOM 1437 C C . ASP A 1 193 ? -58.808 -20.562 12.086 1.00 42.00 192 ASP A C 1
ATOM 1438 O O . ASP A 1 193 ? -59.016 -21.765 12.276 1.00 35.80 192 ASP A O 1
ATOM 1443 N N . PHE A 1 194 ? -59.119 -19.620 12.977 1.00 39.14 193 PHE A N 1
ATOM 1444 C CA . PHE A 1 194 ? -59.734 -19.940 14.255 1.00 32.34 193 PHE A CA 1
ATOM 1445 C C . PHE A 1 194 ? -60.819 -18.918 14.553 1.00 36.56 193 PHE A C 1
ATOM 1446 O O . PHE A 1 194 ? -60.730 -17.762 14.137 1.00 39.48 193 PHE A O 1
ATOM 1454 N N . THR A 1 195 ? -61.843 -19.352 15.287 1.00 33.95 194 THR A N 1
ATOM 1455 C CA . THR A 1 195 ? -63.044 -18.548 15.487 1.00 35.83 194 THR A CA 1
ATOM 1456 C C . THR A 1 195 ? -63.508 -18.647 16.932 1.00 36.18 194 THR A C 1
ATOM 1457 O O . THR A 1 195 ? -63.882 -19.729 17.393 1.00 35.53 194 THR A O 1
ATOM 1461 N N . LEU A 1 196 ? -63.483 -17.520 17.636 1.00 31.06 195 LEU A N 1
ATOM 1462 C CA . LEU A 1 196 ? -64.134 -17.382 18.929 1.00 31.30 195 LEU A CA 1
ATOM 1463 C C . LEU A 1 196 ? -65.551 -16.865 18.717 1.00 32.38 195 LEU A C 1
ATOM 1464 O O . LEU A 1 196 ? -65.752 -15.819 18.090 1.00 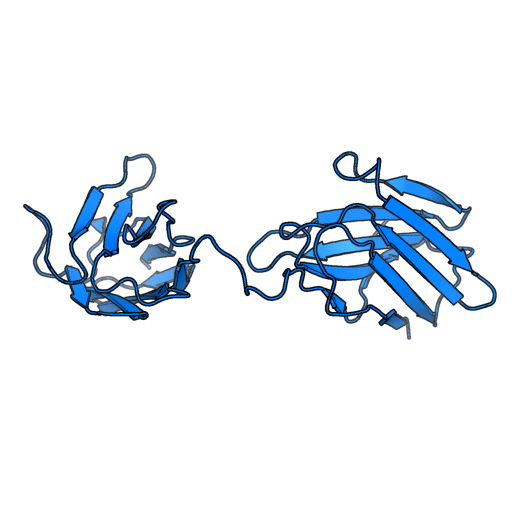34.73 195 LEU A O 1
ATOM 1469 N N . THR A 1 197 ? -66.533 -17.600 19.229 1.00 39.68 196 THR A N 1
ATOM 1470 C CA . THR A 1 197 ? -67.937 -17.261 19.059 1.00 42.32 196 THR A CA 1
ATOM 1471 C C . THR A 1 197 ? -68.553 -16.977 20.418 1.00 40.25 196 THR A C 1
ATOM 1472 O O . THR A 1 197 ? -68.423 -17.785 21.345 1.00 40.61 196 THR A O 1
ATOM 1476 N N . ILE A 1 198 ? -69.222 -15.835 20.533 1.00 43.69 197 ILE A N 1
ATOM 1477 C CA . ILE A 1 198 ? -69.939 -15.468 21.746 1.00 43.53 197 ILE A CA 1
ATOM 1478 C C . ILE A 1 198 ? -71.424 -15.480 21.420 1.00 45.68 197 ILE A C 1
ATOM 1479 O O . ILE A 1 198 ? -71.903 -14.662 20.622 1.00 43.09 197 ILE A O 1
ATOM 1484 N N . ASN A 1 199 ? -72.147 -16.426 22.012 1.00 50.13 198 ASN A N 1
ATOM 1485 C CA . ASN A 1 199 ? -73.600 -16.433 21.982 1.00 52.29 198 ASN A CA 1
ATOM 1486 C C . ASN A 1 199 ? -74.127 -15.718 23.217 1.00 52.27 198 ASN A C 1
ATOM 1487 O O . ASN A 1 199 ? -73.479 -15.701 24.267 1.00 50.00 198 ASN A O 1
ATOM 1492 N N . ASN A 1 200 ? -75.307 -15.116 23.078 1.00 56.51 199 ASN A N 1
ATOM 1493 C CA . ASN A 1 200 ? -75.988 -14.454 24.190 1.00 54.40 199 ASN A CA 1
ATOM 1494 C C . ASN A 1 200 ? -75.068 -13.425 24.856 1.00 50.66 199 ASN A C 1
ATOM 1495 O O . ASN A 1 200 ? -74.645 -13.567 26.005 1.00 45.83 199 ASN A O 1
ATOM 1500 N N . VAL A 1 201 ? -74.755 -12.384 24.082 1.00 46.51 200 VAL A N 1
ATOM 1501 C CA . VAL A 1 201 ? -73.850 -11.342 24.553 1.00 45.05 200 VAL A CA 1
ATOM 1502 C C . VAL A 1 201 ? -74.445 -10.670 25.782 1.00 46.81 200 VAL A C 1
ATOM 1503 O O . VAL A 1 201 ? -75.518 -10.057 25.719 1.00 45.53 200 VAL A O 1
ATOM 1507 N N . LYS A 1 202 ? -73.751 -10.785 26.908 1.00 38.16 201 LYS A N 1
ATOM 1508 C CA . LYS A 1 202 ? -74.165 -10.147 28.147 1.00 41.36 201 LYS A CA 1
ATOM 1509 C C . LYS A 1 202 ? -73.373 -8.861 28.366 1.00 48.58 201 LYS A C 1
ATOM 1510 O O . LYS A 1 202 ? -72.391 -8.577 27.677 1.00 40.87 201 LYS A O 1
ATOM 1516 N N . SER A 1 203 ? -73.824 -8.074 29.347 1.00 47.40 202 SER A N 1
ATOM 1517 C CA . SER A 1 203 ? -73.216 -6.769 29.589 1.00 46.47 202 SER A CA 1
ATOM 1518 C C . SER A 1 203 ? -71.763 -6.902 30.025 1.00 47.28 202 SER A C 1
ATOM 1519 O O . SER A 1 203 ? -70.915 -6.091 29.634 1.00 47.21 202 SER A O 1
ATOM 1522 N N . GLU A 1 204 ? -71.454 -7.915 30.838 1.00 43.62 203 GLU A N 1
ATOM 1523 C CA . GLU A 1 204 ? -70.089 -8.081 31.323 1.00 46.94 203 GLU A CA 1
ATOM 1524 C C . GLU A 1 204 ? -69.121 -8.498 30.226 1.00 40.05 203 GLU A C 1
ATOM 1525 O O . GLU A 1 204 ? -67.907 -8.455 30.448 1.00 42.14 203 GLU A O 1
ATOM 1531 N N . ASP A 1 205 ? -69.622 -8.890 29.053 1.00 39.73 204 ASP A N 1
ATOM 1532 C CA . ASP A 1 205 ? -68.757 -9.263 27.942 1.00 44.01 204 ASP A CA 1
ATOM 1533 C C . ASP A 1 205 ? -68.017 -8.076 27.346 1.00 44.59 204 ASP A C 1
ATOM 1534 O O . ASP A 1 205 ? -67.124 -8.284 26.516 1.00 44.13 204 ASP A O 1
ATOM 1539 N N . LEU A 1 206 ? -68.367 -6.850 27.733 1.00 44.30 205 LEU A N 1
ATOM 1540 C CA . LEU A 1 206 ? -67.675 -5.668 27.237 1.00 35.88 205 LEU A CA 1
ATOM 1541 C C . LEU A 1 206 ? -66.211 -5.715 27.651 1.00 35.03 205 LEU A C 1
ATOM 1542 O O . LEU A 1 206 ? -65.878 -5.452 28.811 1.00 36.29 205 LEU A O 1
ATOM 1547 N N . ALA A 1 207 ? -65.336 -6.056 26.713 1.00 40.81 206 ALA A N 1
ATOM 1548 C CA . ALA A 1 207 ? -63.918 -6.251 27.001 1.00 39.28 206 ALA A CA 1
ATOM 1549 C C . ALA A 1 207 ? -63.157 -6.266 25.678 1.00 33.45 206 ALA A C 1
ATOM 1550 O O . ALA A 1 207 ? -63.701 -5.916 24.622 1.00 38.39 206 ALA A O 1
ATOM 1552 N N . ASP A 1 208 ? -61.893 -6.676 25.743 1.00 41.52 207 ASP A N 1
ATOM 1553 C CA . ASP A 1 208 ? -61.006 -6.762 24.590 1.00 34.83 207 ASP A CA 1
ATOM 1554 C C . ASP A 1 208 ? -60.568 -8.213 24.446 1.00 38.93 207 ASP A C 1
ATOM 1555 O O . ASP A 1 208 ? -59.999 -8.784 25.379 1.00 38.67 207 ASP A O 1
ATOM 1560 N N . TYR A 1 209 ? -60.841 -8.812 23.292 1.00 32.82 208 TYR A N 1
ATOM 1561 C CA . TYR A 1 209 ? -60.571 -10.225 23.073 1.00 35.82 208 TYR A CA 1
ATOM 1562 C C . TYR A 1 209 ? -59.397 -10.395 22.120 1.00 36.10 208 TYR A C 1
ATOM 1563 O O . TYR A 1 209 ? -59.201 -9.589 21.206 1.00 34.61 208 TYR A O 1
ATOM 1572 N N . PHE A 1 210 ? -58.611 -11.450 22.336 1.00 39.68 209 PHE A N 1
ATOM 1573 C CA . PHE A 1 210 ? -57.481 -11.670 21.441 1.00 40.37 209 PHE A CA 1
ATOM 1574 C C . PHE A 1 210 ? -57.034 -13.126 21.455 1.00 43.12 209 PHE A C 1
ATOM 1575 O O . PHE A 1 210 ? -57.225 -13.849 22.437 1.00 32.72 209 PHE A O 1
ATOM 1583 N N . CYS A 1 211 ? -56.416 -13.529 20.347 1.00 30.08 210 CYS A N 1
ATOM 1584 C CA . CYS A 1 211 ? -55.871 -14.863 20.141 1.00 30.05 210 CYS A CA 1
ATOM 1585 C C . CYS A 1 211 ? -54.374 -14.882 20.427 1.00 35.08 210 CYS A C 1
ATOM 1586 O O . CYS A 1 211 ? -53.710 -13.844 20.479 1.00 33.76 210 CYS A O 1
ATOM 1589 N N . LEU A 1 212 ? -53.851 -16.088 20.619 1.00 27.81 211 LEU A N 1
ATOM 1590 C CA . LEU A 1 212 ? -52.420 -16.284 20.813 1.00 26.17 211 LEU A CA 1
ATOM 1591 C C . LEU A 1 212 ? -52.036 -17.645 20.260 1.00 35.90 211 LEU A C 1
ATOM 1592 O O . LEU A 1 212 ? -52.688 -18.643 20.576 1.00 35.32 211 LEU A O 1
ATOM 1597 N N . GLN A 1 213 ? -50.991 -17.687 19.439 1.00 30.67 212 GLN A N 1
ATOM 1598 C CA . GLN A 1 213 ? -50.456 -18.961 18.980 1.00 28.53 212 GLN A CA 1
ATOM 1599 C C . GLN A 1 213 ? -49.276 -19.361 19.856 1.00 30.55 212 GLN A C 1
ATOM 1600 O O . GLN A 1 213 ? -48.511 -18.510 20.318 1.00 30.63 212 GLN A O 1
ATOM 1606 N N . HIS A 1 214 ? -49.152 -20.654 20.110 1.00 36.84 213 HIS A N 1
ATOM 1607 C CA . HIS A 1 214 ? -48.007 -21.160 20.840 1.00 33.80 213 HIS A CA 1
ATOM 1608 C C . HIS A 1 214 ? -47.463 -22.396 20.158 1.00 36.22 213 HIS A C 1
ATOM 1609 O O . HIS A 1 214 ? -47.014 -23.336 20.812 1.00 33.22 213 HIS A O 1
ATOM 1616 N N . TRP A 1 215 ? -47.493 -22.405 18.822 1.00 28.47 214 TRP A N 1
ATOM 1617 C CA . TRP A 1 215 ? -46.864 -23.486 18.074 1.00 29.33 214 TRP A CA 1
ATOM 1618 C C . TRP A 1 215 ? -45.349 -23.322 18.054 1.00 32.41 214 TRP A C 1
ATOM 1619 O O . TRP A 1 215 ? -44.611 -24.215 18.484 1.00 29.66 214 TRP A O 1
ATOM 1630 N N . ASN A 1 216 ? -44.869 -22.177 17.581 1.00 33.06 215 ASN A N 1
ATOM 1631 C CA . ASN A 1 216 ? -43.444 -21.951 17.420 1.00 35.44 215 ASN A CA 1
ATOM 1632 C C . ASN A 1 216 ? -43.051 -20.619 18.040 1.00 32.14 215 ASN A C 1
ATOM 1633 O O . ASN A 1 216 ? -43.871 -19.705 18.161 1.00 35.89 215 ASN A O 1
ATOM 1638 N N . TYR A 1 217 ? -41.78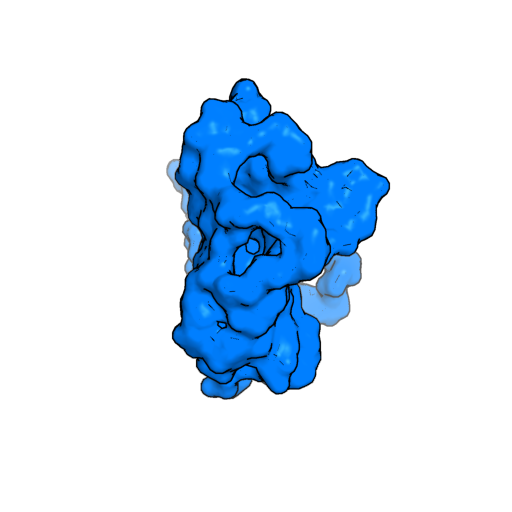3 -20.521 18.438 1.00 35.06 216 TYR A N 1
ATOM 1639 C CA . TYR A 1 217 ? -41.272 -19.279 18.996 1.00 32.92 216 TYR A CA 1
ATOM 1640 C C . TYR A 1 2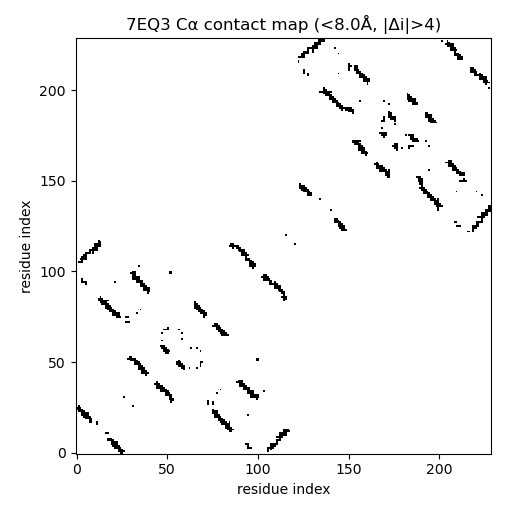17 ? -41.072 -18.252 17.884 1.00 37.54 216 TYR A C 1
ATOM 1641 O O . TYR A 1 217 ? -40.685 -18.610 16.768 1.00 37.51 216 TYR A O 1
ATOM 1650 N N . PRO A 1 218 ? -41.331 -16.965 18.151 1.00 35.54 217 PRO A N 1
ATOM 1651 C CA . PRO A 1 218 ? -41.867 -16.483 19.425 1.00 36.29 217 PRO A CA 1
ATOM 1652 C C . PRO A 1 218 ? -43.384 -16.618 19.489 1.00 34.98 217 PRO A C 1
ATOM 1653 O O . PRO A 1 218 ? -44.037 -16.688 18.447 1.00 34.41 217 PRO A O 1
ATOM 1657 N N . LEU A 1 219 ? -43.938 -16.667 20.695 1.00 26.20 218 LEU A N 1
ATOM 1658 C CA . LEU A 1 219 ? -45.384 -16.604 20.829 1.00 27.15 218 LEU A CA 1
ATOM 1659 C C . LEU A 1 219 ? -45.871 -15.245 20.341 1.00 28.10 218 LEU A C 1
ATOM 1660 O O . LEU A 1 219 ? -45.291 -14.208 20.674 1.00 30.27 218 LEU A O 1
ATOM 1665 N N . THR A 1 220 ? -46.921 -15.252 19.531 1.00 31.58 219 THR A N 1
ATOM 1666 C CA . THR A 1 220 ? -47.434 -14.028 18.937 1.00 29.02 219 THR A CA 1
ATOM 1667 C C . THR A 1 220 ? -48.933 -13.930 19.175 1.00 34.99 219 THR A C 1
ATOM 1668 O O . THR A 1 220 ? -49.648 -14.934 19.113 1.00 28.50 219 THR A O 1
ATOM 1672 N N . PHE A 1 221 ? -49.399 -12.716 19.451 1.00 31.63 220 PHE A N 1
ATOM 1673 C CA . PHE A 1 221 ? -50.803 -12.446 19.721 1.00 35.96 220 PHE A CA 1
ATOM 1674 C C . PHE A 1 221 ? -51.481 -11.828 18.505 1.00 33.07 220 PHE A C 1
ATOM 1675 O O . PHE A 1 221 ? -50.831 -11.326 17.584 1.00 33.12 220 PHE A O 1
ATOM 1683 N N . GLY A 1 222 ? -52.812 -11.872 18.519 1.00 34.52 221 GLY A N 1
ATOM 1684 C CA . GLY A 1 222 ? -53.581 -11.101 17.573 1.00 37.30 221 GLY A CA 1
ATOM 1685 C C . GLY A 1 222 ? -53.656 -9.642 17.974 1.00 40.37 221 GLY A C 1
ATOM 1686 O O . GLY A 1 222 ? -53.447 -9.277 19.131 1.00 34.80 221 GLY A O 1
ATOM 1687 N N . SER A 1 223 ? -53.969 -8.792 16.993 1.00 40.05 222 SER A N 1
ATOM 1688 C CA . SER A 1 223 ? -53.978 -7.354 17.235 1.00 46.21 222 SER A CA 1
ATOM 1689 C C . SER A 1 223 ? -55.043 -6.934 18.241 1.00 42.71 222 SER A C 1
ATOM 1690 O O . SER A 1 223 ? -54.957 -5.829 18.788 1.00 40.35 222 SER A O 1
ATOM 1693 N N . GLY A 1 224 ? -56.037 -7.780 18.495 1.00 40.53 223 GLY A N 1
ATOM 1694 C CA . GLY A 1 224 ? -57.072 -7.498 19.467 1.00 41.74 223 GLY A CA 1
ATOM 1695 C C . GLY A 1 224 ? -58.399 -7.156 18.811 1.00 47.48 223 GLY A C 1
ATOM 1696 O O . GLY A 1 224 ? -58.503 -6.925 17.604 1.00 42.57 223 GLY A O 1
ATOM 1697 N N . THR A 1 225 ? -59.435 -7.126 19.647 1.00 44.16 224 THR A N 1
ATOM 1698 C CA . THR A 1 225 ? -60.791 -6.808 19.205 1.00 38.18 224 THR A CA 1
ATOM 1699 C C . THR A 1 225 ? -61.568 -6.256 20.388 1.00 43.56 224 THR A C 1
ATOM 1700 O O . THR A 1 225 ? -61.753 -6.962 21.384 1.00 40.89 224 THR A O 1
ATOM 1704 N N . LYS A 1 226 ? -62.024 -5.009 20.283 1.00 35.61 225 LYS A N 1
ATOM 1705 C CA . LYS A 1 226 ? -62.831 -4.401 21.333 1.00 41.72 225 LYS A CA 1
ATOM 1706 C C . LYS A 1 226 ? -64.308 -4.651 21.064 1.00 39.74 225 LYS A C 1
ATOM 1707 O O . LYS A 1 226 ? -64.778 -4.495 19.932 1.00 44.79 225 LYS A O 1
ATOM 1713 N N . LEU A 1 227 ? -65.031 -5.038 22.109 1.00 45.82 226 LEU A N 1
ATOM 1714 C CA . LEU A 1 227 ? -66.464 -5.296 22.037 1.00 45.09 226 LEU A CA 1
ATOM 1715 C C . LEU A 1 227 ? -67.190 -4.159 22.745 1.00 45.55 226 LEU A C 1
ATOM 1716 O O . LEU A 1 227 ? -67.046 -3.986 23.961 1.00 48.87 226 LEU A O 1
ATOM 1721 N N . GLU A 1 228 ? -67.965 -3.387 21.988 1.00 43.35 227 GLU A N 1
ATOM 1722 C CA . GLU A 1 228 ? -68.848 -2.380 22.552 1.00 47.37 227 GLU A CA 1
ATOM 1723 C C . GLU A 1 228 ? -70.281 -2.893 22.532 1.00 51.29 227 GLU A C 1
ATOM 1724 O O . GLU A 1 228 ? -70.652 -3.717 21.693 1.00 45.63 227 GLU A O 1
ATOM 1730 N N . ILE A 1 229 ? -71.082 -2.399 23.470 1.00 51.72 228 ILE A N 1
ATOM 1731 C CA . ILE A 1 229 ? -72.472 -2.810 23.615 1.00 53.42 228 ILE A CA 1
ATOM 1732 C C . ILE A 1 229 ? -73.355 -1.576 23.501 1.00 54.08 228 ILE A C 1
ATOM 1733 O O . ILE A 1 229 ? -73.116 -0.569 24.179 1.00 51.77 228 ILE A O 1
ATOM 1738 N N . LYS A 1 230 ? -74.368 -1.655 22.642 1.00 58.30 229 LYS A N 1
ATOM 1739 C CA . LYS A 1 230 ? -75.288 -0.545 22.406 1.00 60.20 229 LYS A CA 1
ATOM 1740 C C . LYS A 1 230 ? -76.237 -0.327 23.583 1.00 57.74 229 LYS A C 1
ATOM 1741 O O . LYS A 1 230 ? -76.588 -1.266 24.297 1.00 61.90 229 LYS A O 1
#

Solvent-accessible surface area: 12042 Å² total; per-residue (Å²): 164,45,102,12,98,12,59,31,78,26,127,9,38,38,87,90,60,2,73,1,32,0,58,6,54,58,34,42,7,94,96,18,0,1,0,0,5,15,68,9,110,67,133,51,98,43,90,0,0,2,10,30,8,81,30,54,53,130,67,28,89,135,5,135,100,53,11,49,7,76,50,42,73,107,121,35,39,0,56,1,81,0,65,67,0,82,91,108,2,30,2,64,0,39,0,0,19,14,78,23,113,156,71,60,55,116,100,10,146,16,19,68,0,59,5,32,96,70,70,70,61,115,89,12,72,7,81,12,63,46,124,77,30,90,7,38,100,42,62,164,16,88,0,50,0,116,6,95,72,88,0,139,51,7,0,13,0,44,19,60,82,92,84,112,78,64,123,26,10,0,83,78,0,64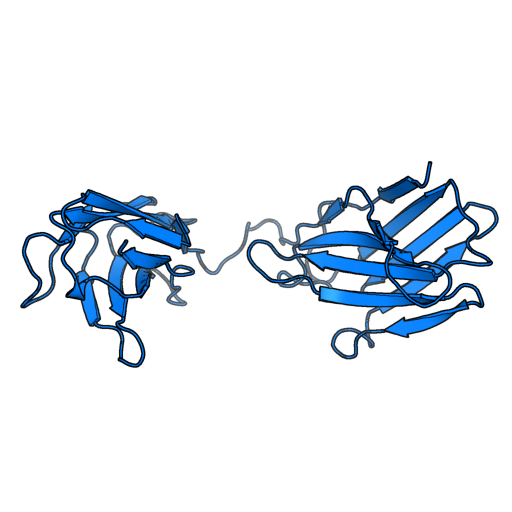,66,102,74,120,82,24,64,74,33,4,50,12,56,32,82,12,54,71,0,37,0,22,0,43,81,0,91,77,81,1,76,4,48,0,23,0,11,0,73,112,76,189,71,90,14,113,9,89,8,1,107,0,82,40,195

Radius of gyration: 22.86 Å; Cα contacts (8 Å, |Δi|>4): 593; chains: 1; bounding box: 49×55×49 Å

Secondary structure (DSSP, 8-state):
--EEEEE--SEE-TT--EEEEEEEESS-TTTS-EEEEEE-TTS--EEEEEE-TT--EEE-TTTGGGEEEEEETTTTEEEEEE-S--GGG-EEEEEEEESTTS-EEEE---EEEEE--SS--SS--EEEE-SEEEE-TT--EEEEEEESS--TT-EEEEEE-TTS--EEEEETTTEEPTT--TTEEEEESSSEEEEEE-S--GGG-SEEEEEE-SSSSPEEB--EEEEE-